Protein AF-A0A2D0S886-F1 (afdb_monomer)

Foldseek 3Di:
DDDPPPVVVVVVVVVVVVLVVVVVVVPDPPPPPCPCPVVVSVVCVVVVVVVVVVVCVQVVDPVSDDLVPDPHRPVNVVVVQQVQQFQQADLQQGAGFPGSGHPDPAAGEDPDWAASLLVLDADQPALAGRGDTLLCQLVDQDWDASDNPGPDIDRSVPQLVVPDNSVRHDHHNPSPHFLLRLQVCVVCVVVSCVVNVGHCDDNNPRDPVSVVRDPVSNVVRVVPD

Radius of gyration: 29.35 Å; Cα contacts (8 Å, |Δi|>4): 270; chains: 1; bounding box: 68×32×88 Å

Organism: Ictalurus punctatus (NCBI:txid7998)

Secondary structure (DSSP, 8-state):
-PPP-HHHHHHHHHHHHHHHHHHHHH--TT-TT-TTHHHHHHHHHHHHHHHHHHHHHHHT-GGG--GGGSSS-HHHHHHHHHHTS---B-TTT-PBP--SSTT-SS-B--SS--BGGGGT-B-TTS-BB--SBHHHHHTSS-EEESSSS---EEEGGGGGGG-TTTTTB----S----HHHHHHHHHTHHHHHHHHT-BS-GGGPPPGGGGG--HHHHHHTTT--

Sequence (225 aa):
MGTQISGWSFFSNSLVDELGDTRVHLCDEECKDCVDYDVLVKAIEKELSAAVEELKKSLCKISDFSMEKFRERPDDTLIKHFCGCCWEQCPFCGAVCTNSQNDHPGNHHADFHCTSGMNGMYYRSTTEFFIDFCTTAVASDKCFYSSSESRASFCFKKYKKAGGKYEKWNISTDLSELAYWKWFVCEFQENLEKHHNKGFYGKGEIPDNWKNYKQSDAVESLEIW

Mean predicted aligned error: 12.71 Å

Solvent-accessible surface area (backbone atoms only — not comparable to full-atom values): 13002 Å² total; per-residue (Å²): 132,85,80,78,66,64,69,54,58,52,54,53,51,55,54,50,51,57,58,54,54,51,54,67,76,69,66,56,93,81,64,88,80,67,90,49,58,72,55,49,5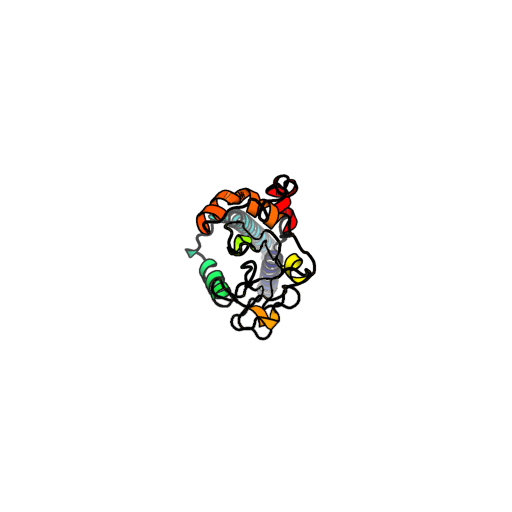0,53,51,50,53,50,54,50,50,51,52,49,53,52,48,50,65,57,65,72,40,74,84,69,58,55,61,84,77,42,96,65,37,66,66,58,54,50,48,57,50,57,73,38,28,28,76,58,52,40,83,52,27,49,34,51,28,65,50,69,45,49,91,57,86,79,61,43,39,52,92,66,61,33,34,15,30,79,52,58,36,50,44,86,99,59,53,24,24,32,57,54,34,42,28,49,40,40,69,33,90,51,68,45,55,89,45,95,84,51,85,60,72,41,42,34,60,51,39,46,80,72,37,76,72,41,50,43,47,52,77,60,67,80,52,71,74,49,48,34,51,42,25,48,51,62,76,43,38,69,60,52,26,64,73,59,71,36,37,68,39,82,92,10,42,72,59,73,75,37,73,70,50,46,72,66,53,18,57,59,58,65,70,83,125

pLDDT: mean 83.31, std 16.43, range [31.66, 98.31]

Structure (mmCIF, N/CA/C/O backbone):
data_AF-A0A2D0S886-F1
#
_entry.id   AF-A0A2D0S886-F1
#
loop_
_atom_site.group_PDB
_atom_site.id
_atom_site.type_symbol
_atom_site.label_atom_id
_atom_site.label_alt_id
_atom_site.label_comp_id
_atom_site.label_asym_id
_atom_site.label_entity_id
_atom_site.label_seq_id
_atom_site.pdbx_PDB_ins_code
_atom_site.Cartn_x
_atom_site.Cartn_y
_atom_site.Cartn_z
_atom_site.occupancy
_atom_site.B_iso_or_equiv
_atom_site.auth_seq_id
_atom_site.auth_comp_id
_atom_site.auth_asym_id
_atom_site.auth_atom_id
_atom_site.pdbx_PDB_model_num
ATOM 1 N N . MET A 1 1 ? -24.127 -2.691 13.207 1.00 31.66 1 MET A N 1
ATOM 2 C CA . MET A 1 1 ? -25.050 -3.036 14.316 1.00 31.66 1 MET A CA 1
ATOM 3 C C . MET A 1 1 ? -24.279 -2.806 15.600 1.00 31.66 1 MET A C 1
ATOM 5 O O . MET A 1 1 ? -23.183 -3.328 15.705 1.00 31.66 1 MET A O 1
ATOM 9 N N . GLY A 1 2 ? -24.776 -1.939 16.486 1.00 33.03 2 GLY A N 1
ATOM 10 C CA . GLY A 1 2 ? -24.011 -1.416 17.621 1.00 33.03 2 GLY A CA 1
ATOM 11 C C . GLY A 1 2 ? -23.548 -2.502 18.590 1.00 33.03 2 GLY A C 1
ATOM 12 O O . GLY A 1 2 ? -24.347 -3.319 19.046 1.00 33.03 2 GLY A O 1
ATOM 13 N N . THR A 1 3 ? -22.256 -2.481 18.894 1.00 35.16 3 THR A N 1
ATOM 14 C CA . THR A 1 3 ? -21.590 -3.294 19.908 1.00 35.16 3 THR A CA 1
ATOM 15 C C . THR A 1 3 ? -22.289 -3.080 21.249 1.00 35.16 3 THR A C 1
ATOM 17 O O . THR A 1 3 ? -22.365 -1.958 21.752 1.00 35.16 3 THR A O 1
ATOM 20 N N . GLN A 1 4 ? -22.859 -4.147 21.813 1.00 37.53 4 GLN A N 1
ATOM 21 C CA . GLN A 1 4 ? -23.474 -4.085 23.133 1.00 37.53 4 GLN A CA 1
ATOM 22 C C . GLN A 1 4 ? -22.422 -3.713 24.178 1.00 37.53 4 GLN A C 1
ATOM 24 O O . GLN A 1 4 ? -21.368 -4.336 24.291 1.00 37.53 4 GLN A O 1
ATOM 29 N N . ILE A 1 5 ? -22.755 -2.684 24.949 1.00 45.06 5 ILE A N 1
ATOM 30 C CA . ILE A 1 5 ? -21.971 -2.115 26.039 1.00 45.06 5 ILE A CA 1
ATOM 31 C C . ILE A 1 5 ? -22.005 -3.101 27.221 1.00 45.06 5 ILE A C 1
ATOM 33 O O . ILE A 1 5 ? -22.764 -2.933 28.176 1.00 45.06 5 ILE A O 1
ATOM 37 N N . SER A 1 6 ? -21.210 -4.168 27.146 1.00 50.25 6 SER A N 1
ATOM 38 C CA . SER A 1 6 ? -21.133 -5.219 28.173 1.00 50.25 6 SER A CA 1
ATOM 39 C C . SER A 1 6 ? -20.721 -4.666 29.545 1.00 50.25 6 SER A C 1
ATOM 41 O O . SER A 1 6 ? -21.283 -5.066 30.565 1.00 50.25 6 SER A O 1
ATOM 43 N N . GLY A 1 7 ? -19.837 -3.663 29.577 1.00 46.66 7 GLY A N 1
ATOM 44 C CA . GLY A 1 7 ? -19.380 -3.017 30.815 1.00 46.66 7 GLY A CA 1
ATOM 45 C C . GLY A 1 7 ? -20.470 -2.265 31.591 1.00 46.66 7 GLY A C 1
ATOM 46 O O . GLY A 1 7 ? -20.386 -2.157 32.811 1.00 46.66 7 GLY A O 1
ATOM 47 N N . TRP A 1 8 ? -21.528 -1.792 30.921 1.00 48.94 8 TRP A N 1
ATOM 48 C CA . TRP A 1 8 ? -22.621 -1.063 31.583 1.00 48.94 8 TRP A CA 1
ATOM 49 C C . TRP A 1 8 ? -23.640 -1.961 32.255 1.00 48.94 8 TRP A C 1
ATOM 51 O O . TRP A 1 8 ? -24.121 -1.625 33.334 1.00 48.94 8 TRP A O 1
ATOM 61 N N . SER A 1 9 ? -23.918 -3.125 31.669 1.00 53.38 9 SER A N 1
ATOM 62 C CA . SER A 1 9 ? -24.719 -4.143 32.354 1.00 53.38 9 SER A CA 1
ATOM 63 C C . SER A 1 9 ? -24.042 -4.603 33.650 1.00 53.38 9 SER A C 1
ATOM 65 O O . SER A 1 9 ? -24.703 -4.747 34.673 1.00 53.38 9 SER A O 1
ATOM 67 N N . PHE A 1 10 ? -22.710 -4.722 33.633 1.00 63.44 10 PHE A N 1
ATOM 68 C CA . PHE A 1 10 ? -21.915 -5.081 34.802 1.00 63.44 10 PHE A CA 1
ATOM 69 C C . PHE A 1 10 ? -21.962 -4.002 35.893 1.00 63.44 10 PHE A C 1
ATOM 71 O O . PHE A 1 10 ? -22.267 -4.315 37.040 1.00 63.44 10 PHE A O 1
ATOM 78 N N . PHE A 1 11 ? -21.736 -2.730 35.540 1.00 58.41 11 PHE A N 1
ATOM 79 C CA . PHE A 1 11 ? -21.830 -1.620 36.496 1.00 58.41 11 PHE A CA 1
ATOM 80 C C . PHE A 1 11 ? -23.233 -1.499 37.109 1.00 58.41 11 PHE A C 1
ATOM 82 O O . PHE A 1 11 ? -23.363 -1.362 38.322 1.00 58.41 11 PHE A O 1
ATOM 89 N N . SER A 1 12 ? -24.282 -1.605 36.285 1.00 56.66 12 SER A N 1
ATOM 90 C CA . SER A 1 12 ? -25.672 -1.535 36.747 1.00 56.66 12 SER A CA 1
ATOM 91 C C . SER A 1 12 ? -26.014 -2.663 37.719 1.00 56.66 12 SER A C 1
ATOM 93 O O . SER A 1 12 ? -26.631 -2.399 38.745 1.00 56.66 12 SER A O 1
ATOM 95 N N . ASN A 1 13 ? -25.611 -3.900 37.420 1.00 64.50 13 ASN A N 1
ATOM 96 C CA . ASN A 1 13 ? -25.877 -5.037 38.301 1.00 64.50 13 ASN A CA 1
ATOM 97 C C . ASN A 1 13 ? -25.086 -4.925 39.611 1.00 64.50 13 ASN A C 1
ATOM 99 O O . ASN A 1 13 ? -25.649 -5.142 40.674 1.00 64.50 13 ASN A O 1
ATOM 103 N N . SER A 1 14 ? -23.822 -4.493 39.546 1.00 66.00 14 SER A N 1
ATOM 104 C CA . SER A 1 14 ? -22.994 -4.285 40.740 1.00 66.00 14 SER A CA 1
ATOM 105 C C . SER A 1 14 ? -23.572 -3.217 41.671 1.00 66.00 14 SER A C 1
ATOM 107 O O . SER A 1 14 ? -23.512 -3.367 42.884 1.00 66.00 14 SER A O 1
ATOM 109 N N . LEU A 1 15 ? -24.146 -2.145 41.120 1.00 61.38 15 LEU A N 1
ATOM 110 C CA . LEU A 1 15 ? -24.773 -1.087 41.912 1.00 61.38 15 LEU A CA 1
ATOM 111 C C . LEU A 1 15 ? -26.074 -1.563 42.580 1.00 61.38 15 LEU A C 1
ATOM 113 O O . LEU A 1 15 ? -26.360 -1.183 43.712 1.00 61.38 15 LEU A O 1
ATOM 117 N N . VAL A 1 16 ? -26.856 -2.393 41.882 1.00 63.66 16 VAL A N 1
ATOM 118 C CA . VAL A 1 16 ? -28.077 -3.011 42.421 1.00 63.66 16 VAL A CA 1
ATOM 119 C C . VAL A 1 16 ? -27.747 -3.991 43.549 1.00 63.66 16 VAL A C 1
ATOM 121 O O . VAL A 1 16 ? -28.440 -3.976 44.563 1.00 63.66 16 VAL A O 1
ATOM 124 N N . ASP A 1 17 ? -26.683 -4.787 43.413 1.00 65.31 17 ASP A N 1
ATOM 125 C CA . ASP A 1 17 ? -26.245 -5.733 44.448 1.00 65.31 17 ASP A CA 1
ATOM 126 C C . ASP A 1 17 ? -25.790 -5.010 45.730 1.00 65.31 17 ASP A C 1
ATOM 128 O O . ASP A 1 17 ? -26.240 -5.363 46.819 1.00 65.31 17 ASP A O 1
ATOM 132 N N . GLU A 1 18 ? -24.994 -3.941 45.613 1.00 65.25 18 GLU A N 1
ATOM 133 C CA . GLU A 1 18 ? -24.569 -3.104 46.754 1.00 65.25 18 GLU A CA 1
ATOM 134 C C . GLU A 1 18 ? -25.764 -2.445 47.477 1.00 65.25 18 GLU A C 1
ATOM 13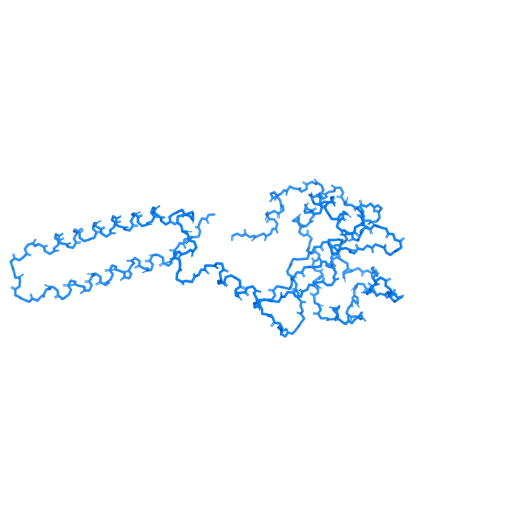6 O O . GLU A 1 18 ? -25.822 -2.385 48.709 1.00 65.25 18 GLU A O 1
ATOM 141 N N . LEU A 1 19 ? -26.767 -1.984 46.719 1.00 59.41 19 LEU A N 1
ATOM 142 C CA . LEU A 1 19 ? -28.012 -1.437 47.277 1.00 59.41 19 LEU A CA 1
ATOM 143 C C . LEU A 1 19 ? -28.885 -2.520 47.929 1.00 59.41 19 LEU A C 1
ATOM 145 O O . LEU A 1 19 ? -29.568 -2.262 48.924 1.00 59.41 19 LEU A O 1
ATOM 149 N N . GLY A 1 20 ? -28.853 -3.739 47.389 1.00 61.53 20 GLY A N 1
ATOM 150 C CA . GLY A 1 20 ? -29.476 -4.919 47.979 1.00 61.53 20 GLY A CA 1
ATOM 151 C C . GLY A 1 20 ? -28.858 -5.282 49.328 1.00 61.53 20 GLY A C 1
ATOM 152 O O . GLY A 1 20 ? -29.594 -5.579 50.267 1.00 61.53 20 GLY A O 1
ATOM 153 N N . ASP A 1 21 ? -27.535 -5.176 49.458 1.00 59.28 21 ASP A N 1
ATOM 154 C CA . ASP A 1 21 ? -26.803 -5.458 50.701 1.00 59.28 21 ASP A CA 1
ATOM 155 C C . ASP A 1 21 ? -27.099 -4.412 51.794 1.00 59.28 21 ASP A C 1
ATOM 157 O O . ASP A 1 21 ? -27.166 -4.712 52.988 1.00 59.28 21 ASP A O 1
ATOM 161 N N . THR A 1 22 ? -27.443 -3.181 51.396 1.00 55.69 22 THR A N 1
ATOM 162 C CA . THR A 1 22 ? -27.866 -2.136 52.343 1.00 55.69 22 THR A CA 1
ATOM 163 C C . THR A 1 22 ? -29.176 -2.489 53.070 1.00 55.69 22 THR A C 1
ATOM 165 O O . THR A 1 22 ? -29.384 -2.035 54.196 1.00 55.69 22 THR A O 1
ATOM 168 N N . ARG A 1 23 ? -30.045 -3.344 52.493 1.00 54.00 23 ARG A N 1
ATOM 169 C CA . ARG A 1 23 ? -31.249 -3.863 53.186 1.00 54.00 23 ARG A CA 1
ATOM 170 C C . ARG A 1 23 ? -30.895 -4.693 54.417 1.00 54.00 23 ARG A C 1
ATOM 172 O O . ARG A 1 23 ? -31.645 -4.666 55.389 1.00 54.00 23 ARG A O 1
ATOM 179 N N . VAL A 1 24 ? -29.773 -5.414 54.390 1.00 55.19 24 VAL A N 1
ATOM 180 C CA . VAL A 1 24 ? -29.347 -6.297 55.488 1.00 55.19 24 VAL A CA 1
ATOM 181 C C . VAL A 1 24 ? -28.949 -5.481 56.721 1.00 55.19 24 VAL A C 1
ATOM 183 O O . VAL A 1 24 ? -29.198 -5.904 57.845 1.00 55.19 24 VAL A O 1
ATOM 186 N N . HIS A 1 25 ? -28.415 -4.274 56.524 1.00 53.41 25 HIS A N 1
ATOM 187 C CA . HIS A 1 25 ? -27.984 -3.381 57.603 1.00 53.41 25 HIS A CA 1
ATOM 188 C C . HIS A 1 25 ? -29.093 -2.496 58.194 1.00 53.41 25 HIS A C 1
ATOM 190 O O . HIS A 1 25 ? -28.876 -1.855 59.219 1.00 53.41 25 HIS A O 1
ATOM 196 N N . LEU A 1 26 ? -30.269 -2.438 57.564 1.00 51.59 26 LEU A N 1
ATOM 197 C CA . LEU A 1 26 ? -31.395 -1.597 57.997 1.00 51.59 26 LEU A CA 1
ATOM 198 C C . LEU A 1 26 ? -32.473 -2.375 58.771 1.00 51.59 26 LEU A C 1
ATOM 200 O O . LEU A 1 26 ? -33.340 -1.770 59.403 1.00 51.59 26 LEU A O 1
ATOM 204 N N . CYS A 1 27 ? -32.408 -3.707 58.752 1.00 49.97 27 CYS A N 1
ATOM 205 C CA . CYS A 1 27 ? -33.288 -4.599 59.503 1.00 49.97 27 CYS A CA 1
ATOM 206 C C . CYS A 1 27 ? -32.636 -5.068 60.815 1.00 49.97 27 CYS A C 1
ATOM 208 O O . CYS A 1 27 ? -32.534 -6.267 61.058 1.00 49.97 27 CYS A O 1
ATOM 210 N N . ASP A 1 28 ? -32.209 -4.134 61.669 1.00 52.34 28 ASP A N 1
ATOM 211 C CA . ASP A 1 28 ? -31.953 -4.453 63.079 1.00 52.34 28 ASP A CA 1
ATOM 212 C C . ASP A 1 28 ? -33.297 -4.593 63.825 1.00 52.34 28 ASP A C 1
ATOM 214 O O . ASP A 1 28 ? -34.274 -3.898 63.524 1.00 52.34 28 ASP A O 1
ATOM 218 N N . GLU A 1 29 ? -33.367 -5.517 64.788 1.00 54.31 29 GLU A N 1
ATOM 219 C CA . GLU A 1 29 ? -34.605 -6.035 65.408 1.00 54.31 29 GLU A CA 1
ATOM 220 C C . GLU A 1 29 ? -35.469 -5.006 66.182 1.00 54.31 29 GLU A C 1
ATOM 222 O O . GLU A 1 29 ? -36.527 -5.363 66.711 1.00 54.31 29 GLU A O 1
ATOM 227 N N . GLU A 1 30 ? -35.088 -3.726 66.215 1.00 52.81 30 GLU A N 1
ATOM 228 C CA . GLU A 1 30 ? -35.789 -2.666 66.953 1.00 52.81 30 GLU A CA 1
ATOM 229 C C . GLU A 1 30 ? -36.815 -1.858 66.133 1.00 52.81 30 GLU A C 1
ATOM 231 O O . GLU A 1 30 ? -37.577 -1.086 66.715 1.00 52.81 30 GLU A O 1
ATOM 236 N N . CYS A 1 31 ? -36.930 -2.044 64.811 1.00 53.84 31 CYS A N 1
ATOM 237 C CA . CYS A 1 31 ? -37.858 -1.253 63.982 1.00 53.84 31 CYS A CA 1
ATOM 238 C C . CYS A 1 31 ? -39.073 -2.056 63.476 1.00 53.84 31 CYS A C 1
ATOM 240 O O . CYS A 1 31 ? -39.312 -2.169 62.278 1.00 53.84 31 CYS A O 1
ATOM 242 N N . LYS A 1 32 ? -39.877 -2.623 64.385 1.00 50.12 32 LYS A N 1
ATOM 243 C CA . LYS A 1 32 ? -41.076 -3.417 64.026 1.00 50.12 32 LYS A CA 1
ATOM 244 C C . LYS A 1 32 ? -42.297 -2.610 63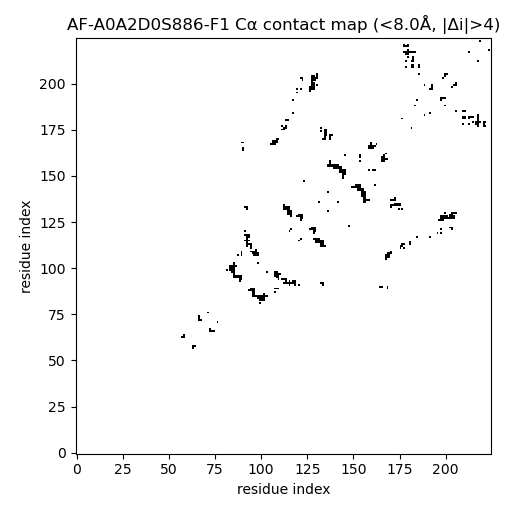.549 1.00 50.12 32 LYS A C 1
ATOM 246 O O . LYS A 1 32 ? -43.286 -3.228 63.175 1.00 50.12 32 LYS A O 1
ATOM 251 N N . ASP A 1 33 ? -42.221 -1.276 63.512 1.00 51.59 33 ASP A N 1
ATOM 252 C CA . ASP A 1 33 ? -43.347 -0.389 63.148 1.00 51.59 33 ASP A CA 1
ATOM 253 C C . ASP A 1 33 ? -43.094 0.518 61.927 1.00 51.59 33 ASP A C 1
ATOM 255 O O . ASP A 1 33 ? -43.894 1.398 61.609 1.00 51.59 33 ASP A O 1
ATOM 259 N N . CYS A 1 34 ? -42.004 0.317 61.188 1.00 50.41 34 CYS A N 1
ATOM 260 C CA . CYS A 1 34 ? -41.742 1.101 59.983 1.00 50.41 34 CYS A CA 1
ATOM 261 C C . CYS A 1 34 ? -42.365 0.430 58.746 1.00 50.41 34 CYS A C 1
ATOM 263 O O . CYS A 1 34 ? -41.765 -0.387 58.053 1.00 50.41 34 CYS A O 1
ATOM 265 N N . VAL A 1 35 ? -43.587 0.839 58.412 1.00 54.09 35 VAL A N 1
ATOM 266 C CA . VAL A 1 35 ? -44.304 0.482 57.168 1.00 54.09 35 VAL A CA 1
ATOM 267 C C . VAL A 1 35 ? -43.614 1.038 55.897 1.00 54.09 35 VAL A C 1
ATOM 269 O O . VAL A 1 35 ? -44.158 0.972 54.800 1.00 54.09 35 VAL A O 1
ATOM 272 N N . ASP A 1 36 ? -42.392 1.560 55.995 1.00 59.00 36 ASP A N 1
ATOM 273 C CA . ASP A 1 36 ? -41.852 2.501 55.010 1.00 59.00 36 ASP A CA 1
ATOM 274 C C . ASP A 1 36 ? -40.564 2.040 54.308 1.00 59.00 36 ASP A C 1
ATOM 276 O O . ASP A 1 36 ? -40.046 2.749 53.452 1.00 59.00 36 ASP A O 1
ATOM 280 N N . TYR A 1 37 ? -40.037 0.842 54.599 1.00 60.81 37 TYR A N 1
ATOM 281 C CA . TYR A 1 37 ? -38.804 0.372 53.944 1.00 60.81 37 TYR A CA 1
ATOM 282 C C . TYR A 1 37 ? -39.008 -0.055 52.490 1.00 60.81 37 TYR A C 1
ATOM 284 O O . TYR A 1 37 ? -38.231 0.337 51.625 1.00 60.81 37 TYR A O 1
ATOM 292 N N . ASP A 1 38 ? -40.061 -0.814 52.183 1.00 66.69 38 ASP A N 1
ATOM 293 C CA . ASP A 1 38 ? -40.363 -1.185 50.792 1.00 66.69 38 ASP A CA 1
ATOM 294 C C . ASP A 1 38 ? -40.759 0.029 49.945 1.00 66.69 38 ASP A C 1
ATOM 296 O O . ASP A 1 38 ? -40.529 0.053 48.734 1.00 66.69 38 ASP A O 1
ATOM 300 N N . VAL A 1 39 ? -41.335 1.049 50.583 1.00 71.50 39 VAL A N 1
ATOM 301 C CA . VAL A 1 39 ? -41.622 2.342 49.956 1.00 71.50 39 VAL A CA 1
ATOM 302 C C . VAL A 1 39 ? -40.314 3.079 49.663 1.00 71.50 39 VAL A C 1
ATOM 304 O O . VAL A 1 39 ? -40.130 3.537 48.535 1.00 71.50 39 VAL A O 1
ATOM 307 N N . LEU A 1 40 ? -39.378 3.120 50.618 1.00 67.31 40 LEU A N 1
ATOM 308 C CA . LEU A 1 40 ? -38.044 3.700 50.437 1.00 67.31 40 LEU A CA 1
ATOM 309 C C . LEU A 1 40 ? -37.242 3.000 49.337 1.00 67.31 40 LEU A C 1
ATOM 311 O O . LEU A 1 40 ? -36.697 3.672 48.467 1.00 67.31 40 LEU A O 1
ATOM 315 N N . VAL A 1 41 ? -37.199 1.667 49.333 1.00 71.50 41 VAL A N 1
ATOM 316 C CA . VAL A 1 41 ? -36.471 0.888 48.318 1.00 71.50 41 VAL A CA 1
ATOM 317 C C . VAL A 1 41 ? -37.040 1.163 46.928 1.00 71.50 41 VAL A C 1
ATOM 319 O O . VAL A 1 41 ? -36.285 1.501 46.021 1.00 71.50 41 VAL A O 1
ATOM 322 N N . LYS A 1 42 ? -38.369 1.135 46.763 1.00 75.12 42 LYS A N 1
ATOM 323 C CA . LYS A 1 42 ? -39.012 1.461 45.477 1.00 75.12 42 LYS A CA 1
ATOM 324 C C . LYS A 1 42 ? -38.781 2.908 45.047 1.00 75.12 42 LYS A C 1
ATOM 326 O O . LYS A 1 42 ? -38.672 3.179 43.852 1.00 75.12 42 LYS A O 1
ATOM 331 N N . ALA A 1 43 ? -38.733 3.844 45.994 1.00 75.75 43 ALA A N 1
ATOM 332 C CA . ALA A 1 43 ? -38.414 5.237 45.704 1.00 75.75 43 ALA A CA 1
ATOM 333 C C . ALA A 1 43 ? -36.965 5.376 45.211 1.00 75.75 43 ALA A C 1
ATOM 335 O O . ALA A 1 43 ? -36.738 6.009 44.183 1.00 75.75 43 ALA A O 1
ATOM 336 N N . ILE A 1 44 ? -36.010 4.720 45.877 1.00 74.44 44 ILE A N 1
ATOM 337 C CA . ILE A 1 44 ? -34.595 4.704 45.482 1.00 74.44 44 ILE A CA 1
ATOM 338 C C . ILE A 1 44 ? -34.420 4.053 44.106 1.00 74.44 44 ILE A C 1
ATOM 340 O O . ILE A 1 44 ? -33.782 4.645 43.242 1.00 74.44 44 ILE A O 1
ATOM 344 N N . GLU A 1 45 ? -35.022 2.888 43.856 1.00 76.44 45 GLU A N 1
ATOM 345 C CA . GLU A 1 45 ? -34.963 2.202 42.555 1.00 76.44 45 GLU A CA 1
ATOM 346 C C . GLU A 1 45 ? -35.487 3.083 41.414 1.00 76.44 45 GLU A C 1
ATOM 348 O O . GLU A 1 45 ? -34.902 3.126 40.326 1.00 76.44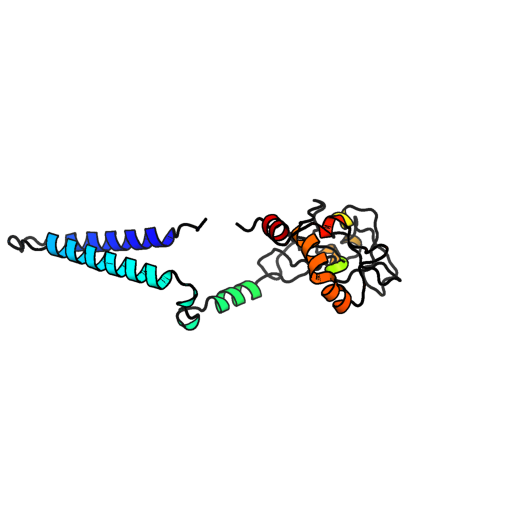 45 GLU A O 1
ATOM 353 N N . LYS A 1 46 ? -36.583 3.809 41.659 1.00 80.69 46 LYS A N 1
ATOM 354 C CA . LYS A 1 46 ? -37.193 4.711 40.680 1.00 80.69 46 LYS A CA 1
ATOM 355 C C . LYS A 1 46 ? -36.301 5.916 40.383 1.00 80.69 46 LYS A C 1
ATOM 357 O O . LYS A 1 46 ? -36.090 6.224 39.210 1.00 80.69 46 LYS A O 1
ATOM 362 N N . GLU A 1 47 ? -35.791 6.583 41.416 1.00 81.06 47 GLU A N 1
ATOM 363 C CA . GLU A 1 47 ? -34.903 7.744 41.267 1.00 81.06 47 GLU A CA 1
ATOM 364 C C . GLU A 1 47 ? -33.582 7.346 40.599 1.00 81.06 47 GLU A C 1
ATOM 366 O O . GLU A 1 47 ? -33.117 8.013 39.676 1.00 81.06 47 GLU A O 1
ATOM 371 N N . LEU A 1 48 ? -33.021 6.197 40.980 1.00 77.25 48 LEU A N 1
ATOM 372 C CA . LEU A 1 48 ? -31.813 5.652 40.373 1.00 77.25 48 LEU A CA 1
ATOM 373 C C . LEU A 1 48 ? -32.021 5.301 38.898 1.00 77.25 48 LEU A C 1
ATOM 375 O O . LEU A 1 48 ? -31.195 5.655 38.062 1.00 77.25 48 LEU A O 1
ATOM 379 N N . SER A 1 49 ? -33.141 4.658 38.559 1.00 77.56 49 SER A N 1
ATOM 380 C CA . SER A 1 49 ? -33.488 4.350 37.166 1.00 77.56 49 SER A CA 1
ATOM 381 C C . SER A 1 49 ? -33.648 5.621 36.331 1.00 77.56 49 SER A C 1
ATOM 383 O O . SER A 1 49 ? -33.162 5.679 35.202 1.00 77.56 49 SER A O 1
ATOM 385 N N . ALA A 1 50 ? -34.284 6.660 36.883 1.00 82.69 50 ALA A N 1
ATOM 386 C CA . ALA A 1 50 ? -34.423 7.952 36.215 1.00 82.69 50 ALA A CA 1
ATOM 387 C C . ALA A 1 50 ? -33.058 8.622 35.982 1.00 82.69 50 ALA A C 1
ATOM 389 O O . ALA A 1 50 ? -32.773 9.046 34.860 1.00 82.69 50 ALA A O 1
ATOM 390 N N . ALA A 1 51 ? -32.190 8.637 36.997 1.00 77.12 51 ALA A N 1
ATOM 391 C CA . ALA A 1 51 ? -30.830 9.163 36.891 1.00 77.12 51 ALA A CA 1
ATOM 392 C C . ALA A 1 51 ? -29.990 8.388 35.860 1.00 77.12 51 ALA A C 1
ATOM 394 O O . ALA A 1 51 ? -29.252 8.987 35.078 1.00 77.12 51 ALA A O 1
ATOM 395 N N . VAL A 1 52 ? -30.127 7.060 35.800 1.00 76.81 52 VAL A N 1
ATOM 396 C CA . VAL A 1 52 ? -29.448 6.215 34.805 1.00 76.81 52 VAL A CA 1
ATOM 397 C C . VAL A 1 52 ? -29.930 6.521 33.387 1.00 76.81 52 VAL A C 1
ATOM 399 O O . VAL A 1 52 ? -29.104 6.626 32.480 1.00 76.81 52 VAL A O 1
ATOM 402 N N . GLU A 1 53 ? -31.234 6.683 33.163 1.00 79.19 53 GLU A N 1
ATOM 403 C CA . GLU A 1 53 ? -31.764 7.037 31.839 1.00 79.19 53 GLU A CA 1
ATOM 404 C C . GLU A 1 53 ? -31.344 8.451 31.406 1.00 79.19 53 GLU A C 1
ATOM 406 O O . GLU A 1 53 ? -31.018 8.678 30.236 1.00 79.19 53 GLU A O 1
ATOM 411 N N . GLU A 1 54 ? -31.256 9.396 32.343 1.00 80.44 54 GLU A N 1
ATOM 412 C CA . GLU A 1 54 ? -30.727 10.738 32.085 1.00 80.44 54 GLU A CA 1
ATOM 413 C C . GLU A 1 54 ? -29.226 10.712 31.744 1.00 80.44 54 GLU A C 1
ATOM 415 O O . GLU A 1 54 ? -28.780 11.357 30.785 1.00 80.44 54 GLU A O 1
ATOM 420 N N . LEU A 1 55 ? -28.448 9.892 32.455 1.00 73.56 55 LEU A N 1
ATOM 421 C CA . LEU A 1 55 ? -27.043 9.646 32.139 1.00 73.56 55 LEU A CA 1
ATOM 422 C C . LEU A 1 55 ? -26.889 8.989 30.765 1.00 73.56 55 LEU A C 1
ATOM 424 O O . LEU A 1 55 ? -26.112 9.473 29.953 1.00 73.56 55 LEU A O 1
ATOM 428 N N . LYS A 1 56 ? -27.663 7.953 30.425 1.00 72.75 56 LYS A N 1
ATOM 429 C CA . LYS A 1 56 ? -27.621 7.361 29.074 1.00 72.75 56 LYS A CA 1
ATOM 430 C C . LYS A 1 56 ? -27.887 8.415 28.007 1.00 72.75 56 LYS A C 1
ATOM 432 O O . LYS A 1 56 ? -27.101 8.547 27.075 1.00 72.75 56 LYS A O 1
ATOM 437 N N . LYS A 1 57 ? -28.945 9.212 28.171 1.00 75.19 57 LYS A N 1
ATOM 438 C CA . LYS A 1 57 ? -29.325 10.258 27.214 1.00 75.19 57 LYS A CA 1
ATOM 439 C C . LYS A 1 57 ? -28.234 11.317 27.025 1.00 75.19 57 LYS A C 1
ATOM 441 O O . LYS A 1 57 ? -28.058 11.788 25.901 1.00 75.19 57 LYS A O 1
ATOM 446 N N . SER A 1 58 ? -27.510 11.674 28.087 1.00 68.12 58 SER A N 1
ATOM 447 C CA . SER A 1 58 ? -26.389 12.627 28.027 1.00 68.12 58 SER A CA 1
ATOM 448 C C . SER A 1 58 ? -25.089 12.011 27.493 1.00 68.12 58 SER A C 1
ATOM 450 O O . SER A 1 58 ? -24.310 12.703 26.847 1.00 68.12 58 SER A O 1
ATOM 452 N N . LEU A 1 59 ? -24.871 10.707 27.679 1.00 66.88 59 LEU A N 1
ATOM 453 C CA . LEU A 1 59 ? -23.697 9.980 27.174 1.00 66.88 59 LEU A CA 1
ATOM 454 C C . LEU A 1 59 ? -23.892 9.443 25.736 1.00 66.88 59 LEU A C 1
ATOM 456 O O . LEU A 1 59 ? -22.935 8.989 25.115 1.00 66.88 59 LEU A O 1
ATOM 460 N N . CYS A 1 60 ? -25.104 9.493 25.168 1.00 65.00 60 CYS A N 1
ATOM 461 C CA . CYS A 1 60 ? -25.382 9.030 23.799 1.00 65.00 60 CYS A CA 1
ATOM 462 C C . CYS A 1 60 ? -24.753 9.899 22.698 1.00 65.00 60 CYS A C 1
ATOM 464 O O . CYS A 1 60 ? -24.697 9.470 21.544 1.00 65.00 60 CYS A O 1
ATOM 466 N N . LYS A 1 61 ? -24.304 11.118 23.010 1.00 63.91 61 LYS A N 1
ATOM 467 C CA . LYS A 1 61 ? -23.687 12.014 22.032 1.00 63.91 61 LYS A CA 1
ATOM 468 C C . LYS A 1 61 ? -22.197 12.135 22.308 1.00 63.91 61 LYS A C 1
ATOM 470 O O . LYS A 1 61 ? -21.784 12.753 23.282 1.00 63.91 61 LYS A O 1
ATOM 475 N N . ILE A 1 62 ? -21.384 11.614 21.392 1.00 60.84 62 ILE A N 1
ATOM 476 C CA . ILE A 1 62 ? -19.917 11.749 21.427 1.00 60.84 62 ILE A CA 1
ATOM 477 C C . ILE A 1 62 ? -19.496 13.232 21.516 1.00 60.84 62 ILE A C 1
ATOM 479 O O . ILE A 1 62 ? -18.502 13.548 22.158 1.00 60.84 62 ILE A O 1
ATOM 483 N N . SER A 1 63 ? -20.294 14.153 20.957 1.00 63.88 63 SER A N 1
ATOM 484 C CA . SER A 1 63 ? -20.076 15.606 21.033 1.00 63.88 63 SER A CA 1
ATOM 485 C C . SER A 1 63 ? -20.174 16.208 22.438 1.00 63.88 63 SER A C 1
ATOM 487 O O . SER A 1 63 ? -19.668 17.306 22.657 1.00 63.88 63 SER A O 1
ATOM 489 N N . ASP A 1 64 ? -20.831 15.532 23.383 1.00 63.34 64 ASP A N 1
ATOM 490 C CA . ASP A 1 64 ? -21.063 16.061 24.736 1.00 63.34 64 ASP A CA 1
ATOM 491 C C . ASP A 1 64 ? -19.850 15.799 25.659 1.00 63.34 64 ASP A C 1
ATOM 493 O O . ASP A 1 64 ? -19.683 16.426 26.723 1.00 63.34 64 ASP A O 1
ATOM 497 N N . PHE A 1 65 ? -18.947 14.924 25.206 1.00 65.19 65 PHE A N 1
ATOM 498 C CA . PHE A 1 65 ? -17.653 14.657 25.812 1.00 65.19 65 PHE A CA 1
ATOM 499 C C . PHE A 1 65 ? -16.595 15.584 25.221 1.00 65.19 65 PHE A C 1
ATOM 501 O O . PHE A 1 65 ? -15.990 15.318 24.185 1.00 65.19 65 PHE A O 1
ATOM 508 N N . SER A 1 66 ? -16.335 16.684 25.921 1.00 71.00 66 SER A N 1
ATOM 509 C CA . SER A 1 66 ? -15.087 17.412 25.713 1.00 71.00 66 SER A CA 1
ATOM 510 C C . SER A 1 66 ? -13.923 16.531 26.177 1.00 71.00 66 SER A C 1
ATOM 512 O O . SER A 1 66 ? -14.003 15.955 27.263 1.00 71.00 66 SER A O 1
ATOM 514 N N . MET A 1 67 ? -12.845 16.452 25.389 1.00 71.94 67 MET A N 1
ATOM 515 C CA . MET A 1 67 ? -11.624 15.700 25.734 1.00 71.94 67 MET A CA 1
ATOM 516 C C . MET A 1 67 ? -11.071 16.090 27.116 1.00 71.94 67 MET A C 1
ATOM 518 O O . MET A 1 67 ? -10.518 15.260 27.828 1.00 71.94 67 MET A O 1
ATOM 522 N N . GLU A 1 68 ? -11.316 17.337 27.527 1.00 72.75 68 GLU A N 1
ATOM 523 C CA . GLU A 1 68 ? -10.968 17.925 28.827 1.00 72.75 68 GLU A CA 1
ATOM 524 C C . GLU A 1 68 ? -11.663 17.244 30.026 1.00 72.75 68 GLU A C 1
ATOM 526 O O . GLU A 1 68 ? -11.215 17.381 31.161 1.00 72.75 68 GLU A O 1
ATOM 531 N N . LYS A 1 69 ? -12.794 16.555 29.808 1.00 75.19 69 LYS A N 1
ATOM 532 C CA . LYS A 1 69 ? -13.595 15.931 30.880 1.00 75.19 69 LYS A CA 1
ATOM 533 C C . LYS A 1 69 ? -13.067 14.559 31.303 1.00 75.19 69 LYS A C 1
ATOM 535 O O . LYS A 1 69 ? -13.510 14.032 32.324 1.00 75.19 69 LYS A O 1
ATOM 540 N N . PHE A 1 70 ? -12.165 13.959 30.529 1.00 76.75 70 PHE A N 1
ATOM 541 C CA . PHE A 1 70 ? -11.578 12.669 30.869 1.00 76.75 70 PHE A CA 1
ATOM 542 C C . PHE A 1 70 ? -10.378 12.857 31.801 1.00 76.75 70 PHE A C 1
ATOM 544 O O . PHE A 1 70 ? -9.592 13.786 31.636 1.00 76.75 70 PHE A O 1
ATOM 551 N N . ARG A 1 71 ? -10.221 11.957 32.784 1.00 83.38 71 ARG A N 1
ATOM 552 C CA . ARG A 1 71 ? -9.061 11.975 33.699 1.00 83.38 71 ARG A CA 1
ATOM 553 C C . ARG A 1 71 ? -7.737 11.812 32.953 1.00 83.38 71 ARG A C 1
ATOM 555 O O . ARG A 1 71 ? -6.751 12.437 33.320 1.00 83.38 71 ARG A O 1
ATOM 562 N N . GLU A 1 72 ? -7.739 10.966 31.931 1.00 82.94 72 GLU A N 1
ATOM 563 C CA . GLU A 1 72 ? -6.686 10.876 30.929 1.00 82.94 72 GLU A CA 1
ATOM 564 C C . GLU A 1 72 ? -7.338 11.131 29.579 1.00 82.94 72 GLU A C 1
ATOM 566 O O . GLU A 1 72 ? -8.382 10.543 29.278 1.00 82.94 72 GLU A O 1
ATOM 571 N N . ARG A 1 73 ? -6.771 12.044 28.792 1.00 85.38 73 ARG A N 1
ATOM 572 C CA . ARG A 1 73 ? -7.394 12.404 27.530 1.00 85.38 73 ARG A CA 1
ATOM 573 C C . ARG A 1 73 ? -7.251 11.242 26.533 1.00 85.38 73 ARG A C 1
ATOM 575 O O . ARG A 1 73 ? -6.147 10.714 26.383 1.00 85.38 73 ARG A O 1
ATOM 582 N N . PRO A 1 74 ? -8.326 10.839 25.834 1.00 83.19 74 PRO A N 1
ATOM 583 C CA . PRO A 1 74 ? -8.265 9.725 24.889 1.00 83.19 74 PRO A CA 1
ATOM 584 C C . PRO A 1 74 ? -7.225 9.914 23.777 1.00 83.19 74 PRO A C 1
ATOM 586 O O . PRO A 1 74 ? -6.572 8.954 23.377 1.00 83.19 74 PRO A O 1
ATOM 589 N N . ASP A 1 75 ? -7.040 11.145 23.297 1.00 84.31 75 AS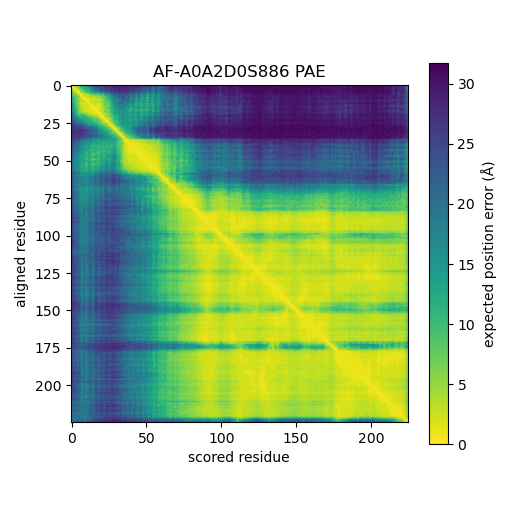P A N 1
ATOM 590 C CA . ASP A 1 75 ? -6.001 11.507 22.330 1.00 84.31 75 ASP A CA 1
ATOM 591 C C . ASP A 1 75 ? -4.590 11.290 22.891 1.00 84.31 75 ASP A C 1
ATOM 593 O O . ASP A 1 75 ? -3.762 10.711 22.193 1.00 84.31 75 ASP A O 1
ATOM 597 N N . ASP A 1 76 ? -4.324 11.639 24.153 1.00 88.25 76 ASP A N 1
ATOM 598 C CA . ASP A 1 76 ? -3.027 11.366 24.791 1.00 88.25 76 ASP A CA 1
ATOM 599 C C . ASP A 1 76 ? -2.751 9.862 24.893 1.00 88.25 76 ASP A C 1
ATOM 601 O O . ASP A 1 76 ? -1.631 9.409 24.640 1.00 88.25 76 ASP A O 1
ATOM 605 N N . THR A 1 77 ? -3.766 9.065 25.237 1.00 86.44 77 THR A N 1
ATOM 606 C CA . THR A 1 77 ? -3.648 7.601 25.278 1.00 86.44 77 THR A CA 1
ATOM 607 C C . THR A 1 77 ? -3.344 7.032 23.893 1.00 86.44 77 THR A C 1
ATOM 609 O O . THR A 1 77 ? -2.440 6.204 23.756 1.00 86.44 77 THR A O 1
ATOM 612 N N . LEU A 1 78 ? -4.050 7.498 22.858 1.00 86.94 78 LEU A N 1
ATOM 613 C CA . LEU A 1 78 ? -3.808 7.085 21.475 1.00 86.94 78 LEU A CA 1
ATOM 614 C C . LEU A 1 78 ? -2.410 7.491 21.007 1.00 86.94 78 LEU A C 1
ATOM 616 O O . LEU A 1 78 ? -1.700 6.663 20.446 1.00 86.94 78 LEU A O 1
ATOM 620 N N . ILE A 1 79 ? -1.978 8.723 21.281 1.00 87.69 79 ILE A N 1
ATOM 621 C CA . ILE A 1 79 ? -0.634 9.203 20.938 1.00 87.69 79 ILE A CA 1
ATOM 622 C C . ILE A 1 79 ? 0.425 8.324 21.603 1.00 87.69 79 ILE A C 1
ATOM 624 O O . ILE A 1 79 ? 1.315 7.837 20.913 1.00 87.69 79 ILE A O 1
ATOM 628 N N . LYS A 1 80 ? 0.317 8.057 22.912 1.00 87.00 80 LYS A N 1
ATOM 629 C CA . LYS A 1 80 ? 1.259 7.172 23.622 1.00 87.00 80 LYS A CA 1
ATOM 630 C C . LYS A 1 80 ? 1.303 5.778 23.003 1.00 87.00 80 LYS A C 1
ATOM 632 O O . LYS A 1 80 ? 2.389 5.224 22.848 1.00 87.00 80 LYS A O 1
ATOM 637 N N . HIS A 1 81 ? 0.144 5.227 22.642 1.00 84.38 81 HIS A N 1
ATOM 638 C CA . HIS A 1 81 ? 0.061 3.933 21.973 1.00 84.38 81 HIS A CA 1
ATOM 639 C C . HIS A 1 81 ? 0.782 3.962 20.619 1.00 84.38 81 HIS A C 1
ATOM 641 O O . HIS A 1 81 ? 1.680 3.157 20.383 1.00 84.38 81 HIS A O 1
ATOM 647 N N . PHE A 1 82 ? 0.468 4.945 19.774 1.00 86.00 82 PHE A N 1
ATOM 648 C CA . PHE A 1 82 ? 1.072 5.113 18.454 1.00 86.00 82 PHE A CA 1
ATOM 649 C C . PHE A 1 82 ? 2.576 5.406 18.511 1.00 86.00 82 PHE A C 1
ATOM 651 O O . PHE A 1 82 ? 3.320 4.900 17.675 1.00 86.00 82 PHE A O 1
ATOM 658 N N . CYS A 1 83 ? 3.065 6.140 19.514 1.00 86.62 83 CYS A N 1
ATOM 659 C CA . CYS A 1 83 ? 4.502 6.335 19.742 1.00 86.62 83 CYS A CA 1
ATOM 660 C C . CYS A 1 83 ? 5.242 5.023 20.043 1.00 86.62 83 CYS A C 1
ATOM 662 O O . CYS A 1 83 ? 6.446 4.938 19.812 1.00 86.62 83 CYS A O 1
ATOM 664 N N . GLY A 1 84 ? 4.538 4.017 20.565 1.00 86.69 84 GLY A N 1
ATOM 665 C CA . GLY A 1 84 ? 5.083 2.691 20.830 1.00 86.69 84 GLY A CA 1
ATOM 666 C C . GLY A 1 84 ? 5.010 1.730 19.645 1.00 86.69 84 GLY A C 1
ATOM 667 O O . GLY A 1 84 ? 5.612 0.666 19.737 1.00 86.69 84 GLY A O 1
ATOM 668 N N . CYS A 1 85 ? 4.303 2.063 18.560 1.00 91.81 85 CYS A N 1
ATOM 669 C CA . CYS A 1 85 ? 4.148 1.191 17.393 1.00 91.81 85 CYS A CA 1
ATOM 670 C C . CYS A 1 85 ? 5.376 1.196 16.476 1.00 91.81 85 CYS A C 1
ATOM 672 O O . CYS A 1 85 ? 6.175 2.133 16.465 1.00 91.81 85 CYS A O 1
ATOM 674 N N . CYS A 1 86 ? 5.511 0.140 15.673 1.00 94.75 86 CYS A N 1
ATOM 675 C CA . CYS A 1 86 ? 6.523 0.077 14.630 1.00 94.75 86 CYS A CA 1
ATOM 676 C C . CYS A 1 86 ? 6.094 0.916 13.420 1.00 94.75 86 CYS A C 1
ATOM 678 O O . CYS A 1 86 ? 5.055 0.658 12.820 1.00 94.75 86 CYS A O 1
ATOM 680 N N . TRP A 1 87 ? 6.924 1.884 13.031 1.00 94.00 87 TRP A N 1
ATOM 681 C CA . TRP A 1 87 ? 6.662 2.769 11.886 1.00 94.00 87 TRP A CA 1
ATOM 682 C C . TRP A 1 87 ? 7.513 2.448 10.655 1.00 94.00 87 TRP A C 1
ATOM 684 O O . TRP A 1 87 ? 7.533 3.212 9.690 1.00 94.00 87 TRP A O 1
ATOM 694 N N . GLU A 1 88 ? 8.213 1.313 10.672 1.00 96.31 88 GLU A N 1
ATOM 695 C CA . GLU A 1 88 ? 8.954 0.837 9.509 1.00 96.31 88 GLU A CA 1
ATOM 696 C C . GLU A 1 88 ? 7.997 0.610 8.336 1.00 96.31 88 GLU A C 1
ATOM 698 O O . GLU A 1 88 ? 6.906 0.052 8.492 1.00 96.31 88 GLU A O 1
ATOM 703 N N . GLN A 1 89 ? 8.421 1.027 7.143 1.00 96.38 89 GLN A N 1
ATOM 704 C CA . GLN A 1 89 ? 7.615 0.965 5.926 1.00 96.38 89 GLN A CA 1
ATOM 705 C C . GLN A 1 89 ? 8.133 -0.082 4.948 1.00 96.38 89 GLN A C 1
ATOM 707 O O . GLN A 1 89 ? 9.343 -0.237 4.741 1.00 96.38 89 GLN A O 1
ATOM 712 N N . CYS A 1 90 ? 7.198 -0.764 4.286 1.00 96.81 90 CYS A N 1
ATOM 713 C CA . CYS A 1 90 ? 7.491 -1.721 3.239 1.00 96.81 90 CYS A CA 1
ATOM 714 C C . CYS A 1 90 ? 8.342 -1.018 2.182 1.00 96.81 90 CYS A C 1
ATOM 716 O O . CYS A 1 90 ? 7.912 -0.006 1.621 1.00 96.81 90 CYS A O 1
ATOM 718 N N . PRO A 1 91 ? 9.529 -1.551 1.844 1.00 96.25 91 PRO A N 1
ATOM 719 C CA . PRO A 1 91 ? 10.442 -0.867 0.942 1.00 96.25 91 PRO A CA 1
ATOM 720 C C . PRO A 1 91 ? 9.875 -0.742 -0.469 1.00 96.25 91 PRO A C 1
ATOM 722 O O . PRO A 1 91 ? 10.391 0.058 -1.249 1.00 96.25 91 PRO A O 1
ATOM 725 N N . PHE A 1 92 ? 8.842 -1.532 -0.780 1.00 96.19 92 PHE A N 1
ATOM 726 C CA . PHE A 1 92 ? 8.160 -1.482 -2.050 1.00 96.19 92 PHE A CA 1
ATOM 727 C C . PHE A 1 92 ? 6.972 -0.518 -2.030 1.00 96.19 92 PHE A C 1
ATOM 729 O O . PHE A 1 92 ? 7.024 0.530 -2.657 1.00 96.19 92 PHE A O 1
ATOM 736 N N . CYS A 1 93 ? 5.915 -0.836 -1.290 1.00 95.50 93 CYS A N 1
ATOM 737 C CA . CYS A 1 93 ? 4.655 -0.097 -1.379 1.00 95.50 93 CYS A CA 1
ATOM 738 C C . CYS A 1 93 ? 4.449 0.945 -0.267 1.00 95.50 93 CYS A C 1
ATOM 740 O O . CYS A 1 93 ? 3.443 1.637 -0.270 1.00 95.50 93 CYS A O 1
ATOM 742 N N . GLY A 1 94 ? 5.369 1.072 0.694 1.00 95.12 94 GLY A N 1
ATOM 743 C CA . GLY A 1 94 ? 5.242 2.040 1.790 1.00 95.12 94 GLY A CA 1
ATOM 744 C C . GLY A 1 94 ? 4.252 1.648 2.896 1.00 95.12 94 GLY A C 1
ATOM 745 O O . GLY A 1 94 ? 4.069 2.417 3.834 1.00 95.12 94 GLY A O 1
ATOM 746 N N . ALA A 1 95 ? 3.634 0.460 2.823 1.00 94.75 95 ALA A N 1
ATOM 747 C CA . ALA A 1 95 ? 2.755 -0.050 3.879 1.00 94.75 95 ALA A CA 1
ATOM 748 C C . ALA A 1 95 ? 3.495 -0.109 5.225 1.00 94.75 95 ALA A C 1
ATOM 750 O O . ALA A 1 95 ? 4.631 -0.580 5.277 1.00 94.75 95 ALA A O 1
ATOM 751 N N . VAL A 1 96 ? 2.861 0.373 6.290 1.00 94.50 96 VAL A N 1
ATOM 752 C CA . VAL A 1 96 ? 3.448 0.415 7.637 1.00 94.50 96 VAL A CA 1
ATOM 753 C C . VAL A 1 96 ? 3.376 -0.970 8.275 1.00 94.50 96 VAL A C 1
ATOM 755 O O . VAL A 1 96 ? 2.437 -1.723 8.018 1.00 94.50 96 VAL A O 1
ATOM 758 N N . CYS A 1 97 ? 4.381 -1.321 9.075 1.00 95.38 97 CYS A N 1
ATOM 759 C CA . CYS A 1 97 ? 4.406 -2.580 9.807 1.00 95.38 97 CYS A CA 1
ATOM 760 C C . CYS A 1 97 ? 3.161 -2.738 10.701 1.00 95.38 97 CYS A C 1
ATOM 762 O O . CYS A 1 97 ? 2.826 -1.829 11.455 1.00 95.38 97 CYS A O 1
ATOM 764 N N . THR A 1 98 ? 2.518 -3.910 10.676 1.00 91.88 98 THR A N 1
ATOM 765 C CA . THR A 1 98 ? 1.354 -4.213 11.537 1.00 91.88 98 THR A CA 1
ATOM 766 C C . THR A 1 98 ? 1.733 -4.283 13.028 1.00 91.88 98 THR A C 1
ATOM 768 O O . THR A 1 98 ? 0.877 -4.182 13.906 1.00 91.88 98 THR A O 1
ATOM 771 N N . ASN A 1 99 ? 3.014 -4.469 13.361 1.00 89.50 99 ASN A N 1
ATOM 772 C CA . ASN A 1 99 ? 3.415 -4.726 14.741 1.00 89.50 99 ASN A CA 1
ATOM 773 C C . ASN A 1 99 ? 3.243 -3.491 15.649 1.00 89.50 99 ASN A C 1
ATOM 775 O O . ASN A 1 99 ? 3.824 -2.429 15.415 1.00 89.50 99 ASN A O 1
ATOM 779 N N . SER A 1 100 ? 2.510 -3.670 16.749 1.00 85.62 100 SER A N 1
ATOM 780 C CA . SER A 1 100 ? 2.215 -2.634 17.742 1.00 85.62 100 SER A CA 1
ATOM 781 C C . SER A 1 100 ? 3.388 -2.287 18.667 1.00 85.62 100 SER A C 1
ATOM 783 O O . SER A 1 100 ? 3.220 -1.463 19.562 1.00 85.62 100 SER A O 1
ATOM 785 N N . GLN A 1 101 ? 4.554 -2.916 18.489 1.00 88.94 101 GLN A N 1
ATOM 786 C CA . GLN A 1 101 ? 5.761 -2.654 19.267 1.00 88.94 101 GLN A CA 1
ATOM 787 C C . GLN A 1 101 ? 6.906 -2.155 18.376 1.00 88.94 101 GLN A C 1
ATOM 789 O O . GLN A 1 101 ? 7.294 -2.808 17.407 1.00 88.94 101 GLN A O 1
ATOM 794 N N . ASN A 1 102 ? 7.491 -1.020 18.750 1.00 88.00 102 ASN A N 1
ATOM 795 C CA . ASN A 1 102 ? 8.696 -0.484 18.140 1.00 88.00 102 ASN A CA 1
ATOM 796 C C . ASN A 1 102 ? 9.908 -1.384 18.432 1.00 88.00 102 ASN A C 1
ATOM 798 O O . ASN A 1 102 ? 9.987 -2.003 19.494 1.00 88.00 102 ASN A O 1
ATOM 802 N N . ASP A 1 103 ? 10.847 -1.462 17.487 1.00 89.31 103 ASP A N 1
ATOM 803 C CA . ASP A 1 103 ? 12.039 -2.322 17.566 1.00 89.31 103 ASP A CA 1
ATOM 804 C C . ASP A 1 103 ? 11.724 -3.805 17.869 1.00 89.31 103 ASP A C 1
ATOM 806 O O . ASP A 1 103 ? 12.494 -4.512 18.527 1.00 89.31 103 ASP A O 1
ATOM 810 N N . HIS A 1 104 ? 10.572 -4.295 17.395 1.00 92.75 104 HIS A N 1
ATOM 811 C CA . HIS A 1 104 ? 10.169 -5.684 17.600 1.00 92.75 104 HIS A CA 1
ATOM 812 C C . HIS A 1 104 ? 11.162 -6.676 16.960 1.00 92.75 104 HIS A C 1
ATOM 814 O O . HIS A 1 104 ? 11.737 -6.400 15.902 1.00 92.75 104 HIS A O 1
ATOM 820 N N . PRO A 1 105 ? 11.339 -7.879 17.543 1.00 92.62 105 PRO A N 1
ATOM 821 C CA . PRO A 1 105 ? 12.146 -8.920 16.922 1.00 92.62 105 PRO A CA 1
ATOM 822 C C . PRO A 1 105 ? 11.478 -9.462 15.648 1.00 92.62 105 PRO A C 1
ATOM 824 O O . PRO A 1 105 ? 10.259 -9.388 15.468 1.00 92.62 105 PRO A O 1
ATOM 827 N N . GLY A 1 106 ? 12.281 -10.078 14.781 1.00 93.62 106 GLY A N 1
ATOM 828 C CA . GLY A 1 106 ? 11.812 -10.683 13.534 1.00 93.62 106 GLY A CA 1
ATOM 829 C C . GLY A 1 106 ? 11.703 -9.694 12.373 1.00 93.62 106 GLY A C 1
ATOM 830 O O . GLY A 1 106 ? 12.177 -8.565 12.444 1.00 93.62 106 GLY A O 1
ATOM 831 N N . ASN A 1 107 ? 11.111 -10.156 11.271 1.00 96.31 107 ASN A N 1
ATOM 832 C CA . ASN A 1 107 ? 10.935 -9.336 10.075 1.00 96.31 107 ASN A CA 1
ATOM 833 C C . ASN A 1 107 ? 9.638 -8.527 10.153 1.00 96.31 107 ASN A C 1
ATOM 835 O O . ASN A 1 107 ? 8.617 -9.011 10.647 1.00 96.31 107 ASN A O 1
ATOM 839 N N . HIS A 1 108 ? 9.671 -7.324 9.596 1.00 97.06 108 HIS A N 1
ATOM 840 C CA . HIS A 1 108 ? 8.491 -6.497 9.388 1.00 97.06 108 HIS A CA 1
ATOM 841 C C . HIS A 1 108 ? 7.546 -7.157 8.382 1.00 97.06 108 HIS A C 1
ATOM 843 O O . HIS A 1 108 ? 7.986 -7.846 7.458 1.00 97.06 108 HIS A O 1
ATOM 849 N N . HIS A 1 109 ? 6.251 -6.938 8.554 1.00 94.94 109 HIS A N 1
ATOM 850 C CA . HIS A 1 109 ? 5.202 -7.377 7.640 1.00 94.94 109 HIS A CA 1
ATOM 851 C C . HIS A 1 109 ? 4.039 -6.391 7.725 1.00 94.94 109 HIS A C 1
ATOM 853 O O . HIS A 1 109 ? 3.939 -5.635 8.692 1.00 94.94 109 HIS A O 1
ATOM 859 N N . ALA A 1 110 ? 3.173 -6.407 6.723 1.00 92.69 110 ALA A N 1
ATOM 860 C CA . ALA A 1 110 ? 1.910 -5.691 6.747 1.00 92.69 110 ALA A CA 1
ATOM 861 C C . ALA A 1 110 ? 0.817 -6.628 6.233 1.00 92.69 110 ALA A C 1
ATOM 863 O O . ALA A 1 110 ? 1.074 -7.423 5.328 1.00 92.69 110 ALA A O 1
ATOM 864 N N . ASP A 1 111 ? -0.385 -6.520 6.789 1.00 88.94 111 ASP A N 1
ATOM 865 C CA . ASP A 1 111 ? -1.528 -7.320 6.326 1.00 88.94 111 ASP A CA 1
ATOM 866 C C . ASP A 1 111 ? -2.054 -6.799 4.988 1.00 88.94 111 ASP A C 1
ATOM 868 O O . ASP A 1 111 ? -2.448 -7.559 4.106 1.00 88.94 111 ASP A O 1
ATOM 872 N N . PHE A 1 112 ? -2.000 -5.477 4.812 1.00 89.50 112 PHE A N 1
ATOM 873 C CA . PHE A 1 112 ? -2.514 -4.805 3.632 1.00 89.50 112 PHE A CA 1
ATOM 874 C C . PHE A 1 112 ? -1.400 -4.077 2.896 1.00 89.50 112 PHE A C 1
ATOM 876 O O . PHE A 1 112 ? -0.911 -3.023 3.305 1.00 89.50 112 PHE A O 1
ATOM 883 N N . HIS A 1 113 ? -1.031 -4.642 1.755 1.00 93.62 113 HIS A N 1
ATOM 884 C CA . HIS A 1 113 ? -0.110 -4.028 0.815 1.00 93.62 113 HIS A CA 1
ATOM 885 C C . HIS A 1 113 ? -0.864 -3.277 -0.286 1.00 93.62 113 HIS A C 1
ATOM 887 O O . HIS A 1 113 ? -1.998 -3.607 -0.626 1.00 93.62 113 HIS A O 1
ATOM 893 N N . CYS A 1 114 ? -0.211 -2.269 -0.861 1.00 93.06 114 CYS A N 1
ATOM 894 C CA . CYS A 1 114 ? -0.759 -1.440 -1.929 1.00 93.06 114 CYS A CA 1
ATOM 895 C C . CYS A 1 114 ? 0.122 -1.483 -3.183 1.00 93.06 114 CYS A C 1
ATOM 897 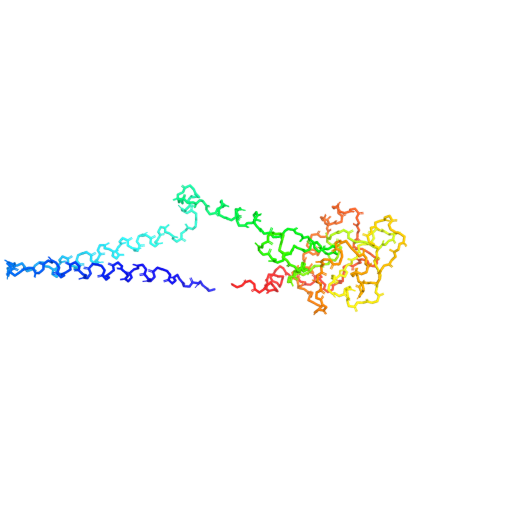O O . CYS A 1 114 ? 1.131 -2.202 -3.239 1.00 93.06 114 CYS A O 1
ATOM 899 N N . THR A 1 115 ? -0.261 -0.724 -4.210 1.00 94.62 115 THR A N 1
ATOM 900 C CA . THR A 1 115 ? 0.554 -0.625 -5.422 1.00 94.62 115 THR A CA 1
ATOM 901 C C . THR A 1 115 ? 1.887 0.036 -5.110 1.00 94.62 115 THR A C 1
ATOM 903 O O . THR A 1 115 ? 1.991 1.012 -4.368 1.00 94.62 115 THR A O 1
ATOM 906 N N . SER A 1 116 ? 2.941 -0.501 -5.702 1.00 94.81 116 SER A N 1
ATOM 907 C CA . SER A 1 116 ? 4.304 -0.003 -5.537 1.00 94.81 116 SER A CA 1
ATOM 908 C C . SER A 1 116 ? 4.459 1.466 -5.966 1.00 94.81 116 SER A C 1
ATOM 910 O O . SER A 1 116 ? 5.242 2.212 -5.376 1.00 94.81 116 SER A O 1
ATOM 912 N N . GLY A 1 117 ? 3.677 1.901 -6.957 1.00 94.25 117 GLY A N 1
ATOM 913 C CA . GLY A 1 117 ? 3.640 3.276 -7.450 1.00 94.25 117 GLY A CA 1
ATOM 914 C C . GLY A 1 117 ? 3.208 4.298 -6.396 1.00 94.25 117 GLY A C 1
ATOM 915 O O . GLY A 1 117 ? 3.674 5.433 -6.443 1.00 94.25 117 GLY A O 1
ATOM 916 N N . MET A 1 118 ? 2.422 3.902 -5.387 1.00 93.06 118 MET A N 1
ATOM 917 C CA . MET A 1 118 ? 2.039 4.799 -4.284 1.00 93.06 118 MET A CA 1
ATOM 918 C C . MET A 1 118 ? 3.243 5.299 -3.484 1.00 93.06 118 MET A C 1
ATOM 920 O O . MET A 1 118 ? 3.260 6.443 -3.033 1.00 93.06 118 MET A O 1
ATOM 924 N N . ASN A 1 119 ? 4.282 4.473 -3.378 1.00 94.25 119 ASN A N 1
ATOM 925 C CA . ASN A 1 119 ? 5.547 4.820 -2.735 1.00 94.25 119 ASN A CA 1
ATOM 926 C C . ASN A 1 119 ? 6.576 5.399 -3.725 1.00 94.25 119 ASN A C 1
ATOM 928 O O . ASN A 1 119 ? 7.777 5.413 -3.461 1.00 94.25 119 ASN A O 1
ATOM 932 N N . GLY A 1 120 ? 6.124 5.827 -4.904 1.00 94.00 120 GLY A N 1
ATOM 933 C CA . GLY A 1 120 ? 6.962 6.500 -5.887 1.00 94.00 120 GLY A CA 1
ATOM 934 C C . GLY A 1 120 ? 7.800 5.577 -6.759 1.00 94.00 120 GLY A C 1
ATOM 935 O O . GLY A 1 120 ? 8.651 6.075 -7.492 1.00 94.00 120 GLY A O 1
ATOM 936 N N . MET A 1 121 ? 7.608 4.253 -6.721 1.00 95.00 121 MET A N 1
ATOM 937 C CA . MET A 1 121 ? 8.331 3.367 -7.638 1.00 95.00 121 MET A CA 1
ATOM 938 C C . MET A 1 121 ? 7.876 3.539 -9.082 1.00 95.00 121 MET A C 1
ATOM 940 O O . MET A 1 121 ? 6.690 3.647 -9.378 1.00 95.00 121 MET A O 1
ATOM 944 N N . TYR A 1 122 ? 8.842 3.491 -9.993 1.00 95.38 122 TYR A N 1
ATOM 945 C CA . TYR A 1 122 ? 8.646 3.727 -11.417 1.00 95.38 122 TYR A CA 1
ATOM 946 C C . TYR A 1 122 ? 9.584 2.847 -12.247 1.00 95.38 122 TYR A C 1
ATOM 948 O O . TYR A 1 122 ? 10.598 2.338 -11.754 1.00 95.38 122 TYR A O 1
ATOM 956 N N . TYR A 1 123 ? 9.264 2.670 -13.526 1.00 93.81 123 TYR A N 1
ATOM 957 C CA . TYR A 1 123 ? 10.137 1.956 -14.452 1.00 93.81 123 TYR A CA 1
ATOM 958 C C . TYR A 1 123 ? 11.393 2.781 -14.744 1.00 93.81 123 TYR A C 1
ATOM 960 O O . TYR A 1 123 ? 11.319 3.935 -15.170 1.00 93.81 123 TYR A O 1
ATOM 968 N N . ARG A 1 124 ? 12.571 2.176 -14.547 1.00 91.12 124 ARG A N 1
ATOM 969 C CA . ARG A 1 124 ? 13.862 2.849 -14.746 1.00 91.12 124 ARG A CA 1
ATOM 970 C C . ARG A 1 124 ? 13.951 3.488 -16.136 1.00 91.12 124 ARG A C 1
ATOM 972 O O . ARG A 1 124 ? 13.560 2.877 -17.127 1.00 91.12 124 ARG A O 1
ATOM 979 N N . SER A 1 125 ? 14.524 4.692 -16.183 1.00 91.12 125 SER A N 1
ATOM 980 C CA . SER A 1 125 ? 14.683 5.500 -17.403 1.00 91.12 125 SER A CA 1
ATOM 981 C C . SER A 1 125 ? 13.370 5.989 -18.026 1.00 91.12 125 SER A C 1
ATOM 983 O O . SER A 1 125 ? 13.373 6.459 -19.159 1.00 91.12 125 SER A O 1
ATOM 985 N N . THR A 1 126 ? 12.264 5.904 -17.289 1.00 94.88 126 THR A N 1
ATOM 986 C CA . THR A 1 126 ? 10.965 6.463 -17.670 1.00 94.88 126 THR A CA 1
ATOM 987 C C . THR A 1 126 ? 10.411 7.293 -16.515 1.00 94.88 126 THR A C 1
ATOM 989 O O . THR A 1 126 ? 11.005 7.374 -15.436 1.00 94.88 126 THR A O 1
ATOM 992 N N . THR A 1 127 ? 9.247 7.882 -16.736 1.00 96.56 127 THR A N 1
ATOM 993 C CA . THR A 1 127 ? 8.427 8.541 -15.717 1.00 96.56 127 THR A CA 1
ATOM 994 C C . THR A 1 127 ? 7.132 7.772 -15.433 1.00 96.56 127 THR A C 1
ATOM 996 O O . THR A 1 127 ? 6.235 8.312 -14.797 1.00 96.56 127 THR A O 1
ATOM 999 N N . GLU A 1 128 ? 7.050 6.515 -15.875 1.00 97.88 128 GLU A N 1
ATOM 1000 C CA . GLU A 1 128 ? 5.886 5.634 -15.743 1.00 97.88 128 GLU A CA 1
ATOM 1001 C C . GLU A 1 128 ? 5.920 4.929 -14.384 1.00 97.88 128 GLU A C 1
ATOM 1003 O O . GLU A 1 128 ? 6.899 4.242 -14.065 1.00 97.88 128 GLU A O 1
ATOM 1008 N N . PHE A 1 129 ? 4.871 5.082 -13.575 1.00 97.62 129 PHE A N 1
ATOM 1009 C CA . PHE A 1 129 ? 4.765 4.390 -12.288 1.00 97.62 129 PHE A CA 1
ATOM 1010 C C . PHE A 1 129 ? 4.822 2.863 -12.433 1.00 97.62 129 PHE A C 1
ATOM 1012 O O . PHE A 1 129 ? 4.455 2.291 -13.454 1.00 97.62 129 PHE A O 1
ATOM 1019 N N . PHE A 1 130 ? 5.261 2.177 -11.380 1.00 96.44 130 PHE A N 1
ATOM 1020 C CA . PHE A 1 130 ? 5.168 0.722 -11.281 1.00 96.44 130 PHE A CA 1
ATOM 1021 C C . PHE A 1 130 ? 3.865 0.344 -10.562 1.00 96.44 130 PHE A C 1
ATOM 1023 O O . PHE A 1 130 ? 3.781 0.438 -9.339 1.00 96.44 130 PHE A O 1
ATOM 1030 N N . ILE A 1 131 ? 2.836 -0.045 -11.320 1.00 95.69 131 ILE A N 1
ATOM 1031 C CA . ILE A 1 131 ? 1.460 -0.205 -10.809 1.00 95.69 131 ILE A CA 1
ATOM 1032 C C . ILE A 1 131 ? 1.216 -1.516 -10.040 1.00 95.69 131 ILE A C 1
ATOM 1034 O O . ILE A 1 131 ? 0.242 -1.621 -9.299 1.00 95.69 131 ILE A O 1
ATOM 1038 N N . ASP A 1 132 ? 2.098 -2.511 -10.163 1.00 94.88 132 ASP A N 1
ATOM 1039 C CA . ASP A 1 132 ? 1.900 -3.793 -9.484 1.00 94.88 132 ASP A CA 1
ATOM 1040 C C . ASP A 1 132 ? 1.885 -3.638 -7.953 1.00 94.88 132 ASP A C 1
ATOM 1042 O O . ASP A 1 132 ? 2.718 -2.946 -7.344 1.00 94.88 132 ASP A O 1
ATOM 1046 N N . PHE A 1 133 ? 0.989 -4.389 -7.314 1.00 95.81 133 PHE A N 1
ATOM 1047 C CA . PHE A 1 133 ? 1.061 -4.662 -5.883 1.00 95.81 133 PHE A CA 1
ATOM 1048 C C . PHE A 1 133 ? 2.374 -5.365 -5.557 1.00 95.81 133 PHE A C 1
ATOM 1050 O O . PHE A 1 133 ? 2.845 -6.218 -6.314 1.00 95.81 133 PHE A O 1
ATOM 1057 N N . CYS A 1 134 ? 2.986 -5.022 -4.422 1.00 95.38 134 CYS A N 1
ATOM 1058 C CA . CYS A 1 134 ? 4.257 -5.645 -4.062 1.00 95.38 134 CYS A CA 1
ATOM 1059 C C . CYS A 1 134 ? 4.111 -7.155 -3.804 1.00 95.38 134 CYS A C 1
ATOM 1061 O O . CYS A 1 134 ? 5.047 -7.883 -4.118 1.00 95.38 134 CYS A O 1
ATOM 1063 N N . THR A 1 135 ? 2.944 -7.624 -3.344 1.00 94.88 135 THR A N 1
ATOM 1064 C CA . THR A 1 135 ? 2.594 -9.049 -3.173 1.00 94.88 135 THR A CA 1
ATOM 1065 C C . THR A 1 135 ? 2.615 -9.803 -4.509 1.00 94.88 135 THR A C 1
ATOM 1067 O O . THR A 1 135 ? 3.236 -10.861 -4.621 1.00 94.88 135 THR A O 1
ATOM 1070 N N . THR A 1 136 ? 2.051 -9.209 -5.564 1.00 94.56 136 THR A N 1
ATOM 1071 C CA . THR A 1 136 ? 2.131 -9.709 -6.948 1.00 94.56 136 THR A CA 1
ATOM 1072 C C . THR A 1 136 ? 3.554 -9.621 -7.501 1.00 94.56 136 THR A C 1
ATOM 1074 O O . THR A 1 136 ? 4.060 -10.567 -8.111 1.00 94.56 136 THR A O 1
ATOM 1077 N N . ALA A 1 137 ? 4.256 -8.514 -7.246 1.00 94.81 137 ALA A N 1
ATOM 1078 C CA . ALA A 1 137 ? 5.615 -8.314 -7.730 1.00 94.81 137 ALA A CA 1
ATOM 1079 C C . ALA A 1 137 ? 6.578 -9.375 -7.171 1.00 94.81 137 ALA A C 1
ATOM 1081 O O . ALA A 1 137 ? 7.328 -9.969 -7.951 1.00 94.81 137 ALA A O 1
ATOM 1082 N N . VAL A 1 138 ? 6.528 -9.678 -5.864 1.00 95.50 138 VAL A N 1
ATOM 1083 C CA . VAL A 1 138 ? 7.384 -10.703 -5.224 1.00 95.50 138 VAL A CA 1
ATOM 1084 C C . VAL A 1 138 ? 7.069 -12.135 -5.657 1.00 95.50 138 VAL A C 1
ATOM 1086 O O . VAL A 1 138 ? 7.912 -13.010 -5.474 1.00 95.50 138 VAL A O 1
ATOM 1089 N N . ALA A 1 139 ? 5.930 -12.378 -6.307 1.00 94.00 139 ALA A N 1
ATOM 1090 C CA . ALA A 1 139 ? 5.623 -13.653 -6.956 1.00 94.00 139 ALA A CA 1
ATOM 1091 C C . ALA A 1 139 ? 6.131 -13.741 -8.412 1.00 94.00 139 ALA A C 1
ATOM 1093 O O . ALA A 1 139 ? 6.079 -14.806 -9.025 1.00 94.00 139 ALA A O 1
ATOM 1094 N N . SER A 1 140 ? 6.638 -12.642 -8.980 1.00 93.38 140 SER A N 1
ATOM 1095 C CA . SER A 1 140 ? 6.993 -12.547 -10.399 1.00 93.38 140 SER A CA 1
ATOM 1096 C C . SER A 1 140 ? 8.497 -12.680 -10.685 1.00 93.38 140 SER A C 1
ATOM 1098 O O . SER A 1 140 ? 9.360 -12.540 -9.812 1.00 93.38 140 SER A O 1
ATOM 1100 N N . ASP A 1 141 ? 8.817 -12.880 -11.966 1.00 95.31 141 ASP A N 1
ATOM 1101 C CA . ASP A 1 141 ? 10.184 -12.822 -12.503 1.00 95.31 141 ASP A CA 1
ATOM 1102 C C . ASP A 1 141 ? 10.655 -11.396 -12.833 1.00 95.31 141 ASP A C 1
ATOM 1104 O O . ASP A 1 141 ? 11.747 -11.213 -13.378 1.00 95.31 141 ASP A O 1
ATOM 1108 N N . LYS A 1 142 ? 9.860 -10.370 -12.496 1.00 94.81 142 LYS A N 1
ATOM 1109 C CA . LYS A 1 142 ? 10.250 -8.969 -12.682 1.00 94.81 142 LYS A CA 1
ATOM 1110 C C . LYS A 1 142 ? 11.470 -8.642 -11.813 1.00 94.81 142 LYS A C 1
ATOM 1112 O O . LYS A 1 142 ? 11.761 -9.300 -10.807 1.00 94.81 142 LYS A O 1
ATOM 1117 N N . CYS A 1 143 ? 12.163 -7.569 -12.179 1.00 95.38 143 CYS A N 1
ATOM 1118 C CA . CYS A 1 143 ? 13.320 -7.069 -11.447 1.00 95.38 143 CYS A CA 1
ATOM 1119 C C . CYS A 1 143 ? 13.108 -5.629 -10.978 1.00 95.38 143 CYS A C 1
ATOM 1121 O O . CYS A 1 143 ? 12.419 -4.852 -11.636 1.00 95.38 143 CYS A O 1
ATOM 1123 N N . PHE A 1 144 ? 13.767 -5.270 -9.881 1.00 95.69 144 PHE A N 1
ATOM 1124 C CA . PHE A 1 144 ? 13.834 -3.912 -9.348 1.00 95.69 144 PHE A CA 1
ATOM 1125 C C . PHE A 1 144 ? 15.282 -3.505 -9.079 1.00 95.69 144 PHE A C 1
ATOM 1127 O O . PHE A 1 144 ? 16.191 -4.339 -9.044 1.00 95.69 144 PHE A O 1
ATOM 1134 N N . TYR A 1 145 ? 15.488 -2.210 -8.867 1.00 94.19 145 TYR A N 1
ATOM 1135 C CA . TYR A 1 145 ? 16.760 -1.650 -8.427 1.00 94.19 145 TYR A CA 1
ATOM 1136 C C . TYR A 1 145 ? 16.621 -1.186 -6.982 1.00 94.19 145 TYR A C 1
ATOM 1138 O O . TYR A 1 145 ? 15.608 -0.599 -6.614 1.00 94.19 145 TYR A O 1
ATOM 1146 N N . SER A 1 146 ? 17.636 -1.450 -6.161 1.00 91.00 146 SER A N 1
ATOM 1147 C CA . SER A 1 146 ? 17.596 -1.120 -4.732 1.00 91.00 146 SER A CA 1
ATOM 1148 C C . SER A 1 146 ? 17.570 0.390 -4.448 1.00 91.00 146 SER A C 1
ATOM 1150 O O . SER A 1 146 ? 17.082 0.781 -3.386 1.00 91.00 146 SER A O 1
ATOM 1152 N N . SER A 1 147 ? 18.059 1.210 -5.388 1.00 87.12 147 SER A N 1
ATOM 1153 C CA . SER A 1 147 ? 17.979 2.679 -5.418 1.00 87.12 147 SER A CA 1
ATOM 1154 C C . SER A 1 147 ? 18.075 3.200 -6.863 1.00 87.12 147 SER A C 1
ATOM 1156 O O . SER A 1 147 ? 18.397 2.432 -7.778 1.00 87.12 147 SER A O 1
ATOM 1158 N N . SER A 1 148 ? 17.849 4.502 -7.075 1.00 81.25 148 SER A N 1
ATOM 1159 C CA . SER A 1 148 ? 18.007 5.184 -8.373 1.00 81.25 148 SER A CA 1
ATOM 1160 C C . SER A 1 148 ? 19.430 5.104 -8.939 1.00 81.25 148 SER A C 1
ATOM 1162 O O . SER A 1 148 ? 19.620 5.003 -10.153 1.00 81.25 148 SER A O 1
ATOM 1164 N N . GLU A 1 149 ? 20.435 5.103 -8.068 1.00 85.31 149 GLU A N 1
ATOM 1165 C CA . GLU A 1 149 ? 21.862 5.078 -8.415 1.00 85.31 149 GLU A CA 1
ATOM 1166 C C . GLU A 1 149 ? 22.371 3.650 -8.635 1.00 85.31 149 GLU A C 1
ATOM 1168 O O . GLU A 1 149 ? 23.403 3.440 -9.279 1.00 85.31 149 GLU A O 1
ATOM 1173 N N . SER A 1 150 ? 21.654 2.650 -8.112 1.00 88.75 150 SER A N 1
ATOM 1174 C CA . SER A 1 150 ? 22.080 1.258 -8.174 1.00 88.75 150 SER A CA 1
ATOM 1175 C C . SER A 1 150 ? 22.186 0.767 -9.619 1.00 88.75 150 SER A C 1
ATOM 1177 O O . SER A 1 150 ? 21.293 0.944 -10.455 1.00 88.75 150 SER A O 1
ATOM 1179 N N . ARG A 1 151 ? 23.305 0.111 -9.936 1.00 87.25 151 ARG A N 1
ATOM 1180 C CA . ARG A 1 151 ? 23.512 -0.573 -11.226 1.00 87.25 151 ARG A CA 1
ATOM 1181 C C . ARG A 1 151 ? 23.064 -2.033 -11.184 1.00 87.25 151 ARG A C 1
ATOM 1183 O O . ARG A 1 151 ? 22.836 -2.620 -12.236 1.00 87.25 151 ARG A O 1
ATOM 1190 N N . ALA A 1 152 ? 22.917 -2.600 -9.989 1.00 91.19 152 ALA A N 1
ATOM 1191 C CA . ALA A 1 152 ? 22.508 -3.982 -9.796 1.00 91.19 152 ALA A CA 1
ATOM 1192 C C . ALA A 1 152 ? 20.980 -4.086 -9.728 1.00 91.19 152 ALA A C 1
ATOM 1194 O O . ALA A 1 152 ? 20.338 -3.425 -8.910 1.00 91.19 152 ALA A O 1
ATOM 1195 N N . SER A 1 153 ? 20.409 -4.934 -10.582 1.00 94.50 153 SER A N 1
ATOM 1196 C CA . SER A 1 153 ? 19.001 -5.323 -10.509 1.00 94.50 153 SER A CA 1
ATOM 1197 C C . SER A 1 153 ? 18.837 -6.612 -9.710 1.00 94.50 153 SER A C 1
ATOM 1199 O O . SER A 1 153 ? 19.627 -7.545 -9.871 1.00 94.50 153 SER A O 1
ATOM 1201 N N . PHE A 1 154 ? 17.764 -6.707 -8.936 1.00 96.69 154 PHE A N 1
ATOM 1202 C CA . PHE A 1 154 ? 17.385 -7.898 -8.182 1.00 96.69 154 PHE A CA 1
ATOM 1203 C C . PHE A 1 154 ? 16.026 -8.397 -8.662 1.00 96.69 154 PHE A C 1
ATOM 1205 O O . PHE A 1 154 ? 15.129 -7.596 -8.911 1.00 96.69 154 PHE A O 1
ATOM 1212 N N . CYS A 1 155 ? 15.846 -9.714 -8.768 1.00 96.75 155 CYS A N 1
ATOM 1213 C CA . CYS A 1 155 ? 14.519 -10.278 -9.009 1.00 96.75 155 CYS A CA 1
ATOM 1214 C C . CYS A 1 155 ? 13.632 -10.035 -7.784 1.00 96.75 155 CYS A C 1
ATOM 1216 O O . CYS A 1 155 ? 14.071 -10.306 -6.661 1.00 96.75 155 CYS A O 1
ATOM 1218 N N . PHE A 1 156 ? 12.381 -9.624 -7.988 1.00 96.25 156 PHE A N 1
ATOM 1219 C CA . PHE A 1 156 ? 11.430 -9.422 -6.893 1.00 96.25 156 PHE A CA 1
ATOM 1220 C C . PHE A 1 156 ? 11.235 -10.699 -6.067 1.00 96.25 156 PHE A C 1
ATOM 1222 O O . PHE A 1 156 ? 11.363 -10.647 -4.851 1.00 96.25 156 PHE A O 1
ATOM 1229 N N . LYS A 1 157 ? 11.106 -11.878 -6.692 1.00 96.19 157 LYS A N 1
ATOM 1230 C CA . LYS A 1 157 ? 11.056 -13.175 -5.977 1.00 96.19 157 LYS A CA 1
ATOM 1231 C C . LYS A 1 157 ? 12.265 -13.507 -5.093 1.00 96.19 157 LYS A C 1
ATOM 1233 O O . LYS A 1 157 ? 12.232 -14.440 -4.298 1.00 96.19 157 LYS A O 1
ATOM 1238 N N . LYS A 1 158 ? 13.376 -12.782 -5.251 1.00 96.50 158 LYS A N 1
ATOM 1239 C CA . LYS A 1 158 ? 14.599 -12.910 -4.440 1.00 96.50 158 LYS A CA 1
ATOM 1240 C C . LYS 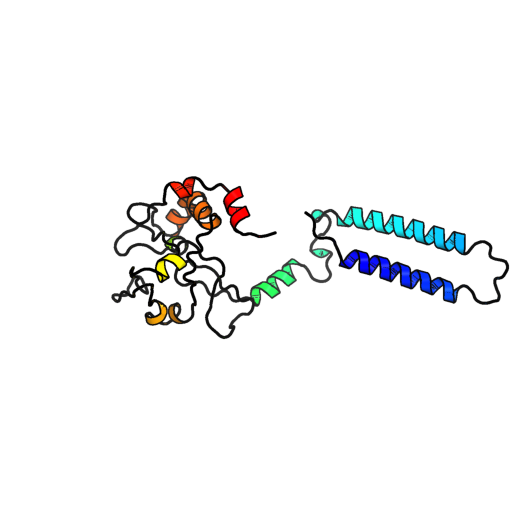A 1 158 ? 14.983 -11.567 -3.810 1.00 96.50 158 LYS A C 1
ATOM 1242 O O . LYS A 1 158 ? 16.169 -11.337 -3.576 1.00 96.50 158 LYS A O 1
ATOM 1247 N N . TYR A 1 159 ? 14.006 -10.700 -3.522 1.00 96.69 159 TYR A N 1
ATOM 1248 C CA . TYR A 1 159 ? 14.240 -9.326 -3.063 1.00 96.69 159 TYR A CA 1
ATOM 1249 C C . TYR A 1 159 ? 15.139 -9.227 -1.830 1.00 96.69 159 TYR A C 1
ATOM 1251 O O . TYR A 1 159 ? 15.942 -8.304 -1.745 1.00 96.69 159 TYR A O 1
ATOM 1259 N N . LYS A 1 160 ? 15.090 -10.209 -0.922 1.00 96.81 160 LYS A N 1
ATOM 1260 C CA . LYS A 1 160 ? 15.952 -10.251 0.270 1.00 96.81 160 LYS A CA 1
ATOM 1261 C C . LYS A 1 160 ? 17.448 -10.204 -0.061 1.00 96.81 160 LYS A C 1
ATOM 1263 O O . LYS A 1 160 ? 18.226 -9.688 0.729 1.00 96.81 160 LYS A O 1
ATOM 1268 N N . LYS A 1 161 ? 17.864 -10.658 -1.253 1.00 96.62 161 LYS A N 1
ATOM 1269 C CA . LYS A 1 161 ? 19.261 -10.554 -1.714 1.00 96.62 161 LYS A CA 1
ATOM 1270 C C . LYS A 1 161 ? 19.737 -9.114 -1.927 1.00 96.62 161 LYS A C 1
ATOM 1272 O O . LYS A 1 161 ? 20.940 -8.907 -2.037 1.00 96.62 161 LYS A O 1
ATOM 1277 N N . ALA A 1 162 ? 18.825 -8.145 -2.001 1.00 95.56 162 ALA A N 1
ATOM 1278 C CA . ALA A 1 162 ? 19.169 -6.729 -2.061 1.00 95.56 162 ALA A CA 1
ATOM 1279 C C . ALA A 1 162 ? 19.681 -6.176 -0.715 1.00 95.56 162 ALA A C 1
ATOM 1281 O O . ALA A 1 162 ? 20.247 -5.084 -0.704 1.00 95.56 162 ALA A O 1
ATOM 1282 N N . GLY A 1 163 ? 19.518 -6.919 0.392 1.00 95.12 163 GLY A N 1
ATOM 1283 C CA . GLY A 1 163 ? 19.998 -6.549 1.727 1.00 95.12 163 GLY A CA 1
ATOM 1284 C C . GLY A 1 163 ? 19.289 -5.335 2.339 1.00 95.12 163 GLY A C 1
ATOM 1285 O O . GLY A 1 163 ? 18.323 -4.797 1.786 1.00 95.12 163 GLY A O 1
ATOM 1286 N N . GLY A 1 164 ? 19.761 -4.888 3.504 1.00 94.50 164 GLY A N 1
ATOM 1287 C CA . GLY A 1 164 ? 19.321 -3.641 4.132 1.00 94.50 164 GLY A CA 1
ATOM 1288 C C . GLY A 1 164 ? 17.840 -3.668 4.507 1.00 94.50 164 GLY A C 1
ATOM 1289 O O . GLY A 1 164 ? 17.379 -4.561 5.207 1.00 94.50 164 GLY A O 1
ATOM 1290 N N . LYS A 1 165 ? 17.050 -2.698 4.037 1.00 94.88 165 LYS A N 1
ATOM 1291 C CA . LYS A 1 165 ? 15.601 -2.702 4.303 1.00 94.88 165 LYS A CA 1
ATOM 1292 C C . LYS A 1 165 ? 14.871 -3.873 3.635 1.00 94.88 165 LYS A C 1
ATOM 1294 O O . LYS A 1 165 ? 13.847 -4.311 4.136 1.00 94.88 165 LYS A O 1
ATOM 1299 N N . TYR A 1 166 ? 15.390 -4.422 2.535 1.00 96.62 166 TYR A N 1
ATOM 1300 C CA . TYR A 1 166 ? 14.714 -5.500 1.810 1.00 96.62 166 TYR A CA 1
ATOM 1301 C C . TYR A 1 166 ? 14.801 -6.847 2.538 1.00 96.62 166 TYR A C 1
ATOM 1303 O O . TYR A 1 166 ? 13.859 -7.626 2.480 1.00 96.62 166 TYR A O 1
ATOM 1311 N N . GLU A 1 167 ? 15.897 -7.146 3.240 1.00 96.88 167 GLU A N 1
ATOM 1312 C CA . GLU A 1 167 ? 16.033 -8.429 3.953 1.00 96.88 167 GLU A CA 1
ATOM 1313 C C . GLU A 1 167 ? 15.191 -8.498 5.235 1.00 96.88 167 GLU A C 1
ATOM 1315 O O . GLU A 1 167 ? 14.765 -9.586 5.623 1.00 96.88 167 GLU A O 1
ATOM 1320 N N . LYS A 1 168 ? 14.903 -7.334 5.834 1.00 97.12 168 LYS A N 1
ATOM 1321 C CA . LYS A 1 168 ? 14.131 -7.173 7.076 1.00 97.12 168 LYS A CA 1
ATOM 1322 C C . LYS A 1 168 ? 12.617 -7.248 6.890 1.00 97.12 168 LYS A C 1
ATOM 1324 O O . LYS A 1 168 ? 11.885 -7.194 7.870 1.00 97.12 168 LYS A O 1
ATOM 1329 N N . TRP A 1 169 ? 12.134 -7.349 5.655 1.00 97.50 169 TRP A N 1
ATOM 1330 C CA . TRP A 1 169 ? 10.706 -7.396 5.349 1.00 97.50 169 TRP A CA 1
ATOM 1331 C C . TRP A 1 169 ? 10.278 -8.786 4.897 1.00 97.50 169 TRP A C 1
ATOM 1333 O O . TRP A 1 169 ? 10.969 -9.444 4.115 1.00 97.50 169 TRP A O 1
ATOM 1343 N N . ASN A 1 170 ? 9.111 -9.225 5.353 1.00 96.00 170 ASN A N 1
ATOM 1344 C CA . ASN A 1 170 ? 8.398 -10.391 4.862 1.00 96.00 170 ASN A CA 1
ATOM 1345 C C . ASN A 1 170 ? 7.143 -9.925 4.126 1.00 96.00 170 ASN A C 1
ATOM 1347 O O . ASN A 1 170 ? 6.262 -9.321 4.729 1.00 96.00 170 ASN A O 1
ATOM 1351 N N . ILE A 1 171 ? 7.091 -10.184 2.823 1.00 95.12 171 ILE A N 1
ATOM 1352 C CA . ILE A 1 171 ? 5.974 -9.789 1.965 1.00 95.12 171 ILE A CA 1
ATOM 1353 C C . ILE A 1 171 ? 5.299 -11.065 1.496 1.00 95.12 171 ILE A C 1
ATOM 1355 O O . ILE A 1 171 ? 5.955 -11.941 0.924 1.00 95.12 171 ILE A O 1
ATOM 1359 N N . SER A 1 172 ? 4.006 -11.169 1.783 1.00 88.50 172 SER A N 1
ATOM 1360 C CA . SER A 1 172 ? 3.192 -12.309 1.381 1.00 88.50 172 SER A CA 1
ATOM 1361 C C . SER A 1 172 ? 3.099 -12.406 -0.145 1.00 88.50 172 SER A C 1
ATOM 1363 O O . SER A 1 172 ? 3.153 -11.406 -0.858 1.00 88.50 172 SER A O 1
ATOM 1365 N N . THR A 1 173 ? 2.963 -13.631 -0.650 1.00 82.62 173 THR A N 1
ATOM 1366 C CA . THR A 1 173 ? 2.686 -13.912 -2.075 1.00 82.62 173 THR A CA 1
ATOM 1367 C C . THR A 1 173 ? 1.215 -14.265 -2.292 1.00 82.62 173 THR A C 1
ATOM 1369 O O . THR A 1 173 ? 0.863 -14.858 -3.304 1.00 82.62 173 THR A O 1
ATOM 1372 N N . ASP A 1 174 ? 0.355 -13.913 -1.336 1.00 78.62 174 ASP A N 1
ATOM 1373 C CA . ASP A 1 174 ? -1.089 -14.175 -1.349 1.00 78.62 174 ASP A CA 1
ATOM 1374 C C . ASP A 1 174 ? -1.857 -13.472 -2.476 1.00 78.62 174 ASP A C 1
ATOM 1376 O O . ASP A 1 174 ? -3.026 -13.781 -2.687 1.00 78.62 174 ASP A O 1
ATOM 1380 N N . LEU A 1 175 ? -1.200 -12.570 -3.217 1.00 73.50 175 LEU A N 1
ATOM 1381 C CA . LEU A 1 175 ? -1.807 -11.758 -4.274 1.00 73.50 175 LEU A CA 1
ATOM 1382 C C . LEU A 1 175 ? -3.006 -10.947 -3.754 1.00 73.50 175 LEU A C 1
ATOM 1384 O O . LEU A 1 175 ? -3.945 -10.668 -4.501 1.00 73.50 175 LEU A O 1
ATOM 1388 N N . SER A 1 176 ? -2.978 -10.566 -2.472 1.00 75.94 176 SER A N 1
ATOM 1389 C CA . SER A 1 176 ? -4.015 -9.744 -1.853 1.00 75.94 176 SER A CA 1
ATOM 1390 C C . SER A 1 176 ? -4.007 -8.347 -2.477 1.00 75.94 176 SER A C 1
ATOM 1392 O O . SER A 1 176 ? -3.197 -7.488 -2.129 1.00 75.94 176 SER A O 1
ATOM 1394 N N . GLU A 1 177 ? -4.907 -8.126 -3.434 1.00 85.44 177 GLU A N 1
ATOM 1395 C CA . GLU A 1 177 ? -5.080 -6.858 -4.143 1.00 85.44 177 GLU A CA 1
ATOM 1396 C C . GLU A 1 177 ? -6.437 -6.234 -3.811 1.00 85.44 177 GLU A C 1
ATOM 1398 O O . GLU A 1 177 ? -7.392 -6.312 -4.598 1.00 85.44 177 GLU A O 1
ATOM 1403 N N . LEU A 1 178 ? -6.512 -5.616 -2.633 1.00 90.88 178 LEU A N 1
ATOM 1404 C CA . LEU A 1 178 ? -7.741 -5.014 -2.127 1.00 90.88 178 LEU A CA 1
ATOM 1405 C C . LEU A 1 178 ? -8.333 -3.982 -3.091 1.00 90.88 178 LEU A C 1
ATOM 1407 O O . LEU A 1 178 ? -7.620 -3.128 -3.633 1.00 90.88 178 LEU A O 1
ATOM 1411 N N . ALA A 1 179 ? -9.662 -4.013 -3.224 1.00 94.50 179 ALA A N 1
ATOM 1412 C CA . ALA A 1 179 ? -10.420 -3.010 -3.968 1.00 94.50 179 ALA A CA 1
ATOM 1413 C C . ALA A 1 179 ? -10.141 -1.597 -3.442 1.00 94.50 179 ALA A C 1
ATOM 1415 O O . ALA A 1 179 ? -10.043 -0.664 -4.238 1.00 94.50 179 ALA A O 1
ATOM 1416 N N . TYR A 1 180 ? -9.910 -1.458 -2.130 1.00 95.19 180 TYR A N 1
ATOM 1417 C CA . TYR A 1 180 ? -9.516 -0.201 -1.504 1.00 95.19 180 TYR A CA 1
ATOM 1418 C C . TYR A 1 180 ? -8.351 0.489 -2.216 1.00 95.19 180 TYR A C 1
ATOM 1420 O O . TYR A 1 180 ? -8.464 1.650 -2.599 1.00 95.19 180 TYR A O 1
ATOM 1428 N N . TRP A 1 181 ? -7.246 -0.221 -2.454 1.00 95.31 181 TRP A N 1
ATOM 1429 C CA . TRP A 1 181 ? -6.064 0.383 -3.071 1.00 95.31 181 TRP A CA 1
ATOM 1430 C C . TRP A 1 181 ? -6.245 0.652 -4.567 1.00 95.31 181 TRP A C 1
ATOM 1432 O O . TRP A 1 181 ? -5.665 1.602 -5.087 1.00 95.31 181 TRP A O 1
ATOM 1442 N N . LYS A 1 182 ? -7.082 -0.137 -5.250 1.00 96.12 182 LYS A N 1
ATOM 1443 C CA . LYS A 1 182 ? -7.438 0.083 -6.661 1.00 96.12 182 LYS A CA 1
ATOM 1444 C C . LYS A 1 182 ? -8.268 1.354 -6.823 1.00 96.12 182 LYS A C 1
ATOM 1446 O O . LYS A 1 182 ? -7.941 2.196 -7.657 1.00 96.12 182 LYS A O 1
ATOM 1451 N N . TRP A 1 183 ? -9.284 1.517 -5.974 1.00 97.25 183 TRP A N 1
ATOM 1452 C CA . TRP A 1 183 ? -10.082 2.738 -5.885 1.00 97.25 183 TRP A CA 1
ATOM 1453 C C . TRP A 1 183 ? -9.222 3.940 -5.481 1.00 97.25 183 TRP A C 1
ATOM 1455 O O . TRP A 1 183 ? -9.268 4.960 -6.158 1.00 97.25 183 TRP A O 1
ATOM 1465 N N . PHE A 1 184 ? -8.380 3.808 -4.448 1.00 96.75 184 PHE A N 1
ATOM 1466 C CA . PHE A 1 184 ? -7.528 4.896 -3.956 1.00 96.75 184 PHE A CA 1
ATOM 1467 C C . PHE A 1 184 ? -6.621 5.459 -5.055 1.00 96.75 184 PHE A C 1
ATOM 1469 O O . PHE A 1 184 ? -6.514 6.671 -5.209 1.00 96.75 184 PHE A O 1
ATOM 1476 N N . VAL A 1 185 ? -5.967 4.594 -5.835 1.00 97.12 185 VAL A N 1
ATOM 1477 C CA . VAL A 1 185 ? -5.098 5.042 -6.934 1.00 97.12 185 VAL A CA 1
ATOM 1478 C C . VAL A 1 185 ? -5.891 5.799 -8.003 1.00 97.12 185 VAL A C 1
ATOM 1480 O O . VAL A 1 185 ? -5.381 6.785 -8.524 1.00 97.12 185 VAL A O 1
ATOM 1483 N N . CYS A 1 186 ? -7.122 5.375 -8.305 1.00 97.31 186 CYS A N 1
ATOM 1484 C CA . CYS A 1 186 ? -7.986 6.082 -9.253 1.00 97.31 186 CYS A CA 1
ATOM 1485 C C . CYS A 1 186 ? -8.451 7.438 -8.699 1.00 97.31 186 CYS A C 1
ATOM 1487 O O . CYS A 1 186 ? -8.384 8.438 -9.405 1.00 97.31 186 CYS A O 1
ATOM 1489 N N . GLU A 1 187 ? -8.891 7.475 -7.440 1.00 97.75 187 GLU A N 1
ATOM 1490 C CA . GLU A 1 187 ? -9.412 8.680 -6.782 1.00 97.75 187 GLU A CA 1
ATOM 1491 C C . GLU A 1 187 ? -8.326 9.749 -6.604 1.00 97.75 187 GLU A C 1
ATOM 1493 O O . GLU A 1 187 ? -8.546 10.928 -6.861 1.00 97.75 187 GLU A O 1
ATOM 1498 N N . PHE A 1 188 ? -7.125 9.335 -6.197 1.00 97.00 188 PHE A N 1
ATOM 1499 C CA . PHE A 1 188 ? -6.017 10.233 -5.865 1.00 97.00 188 PHE A CA 1
ATOM 1500 C C . PHE A 1 188 ? -4.924 10.258 -6.941 1.00 97.00 188 PHE A C 1
ATOM 1502 O O . PHE A 1 188 ? -3.778 10.611 -6.644 1.00 97.00 188 PHE A O 1
ATOM 1509 N N . GLN A 1 189 ? -5.255 9.898 -8.187 1.00 97.62 189 GLN A N 1
ATOM 1510 C CA . GLN A 1 189 ? -4.292 9.802 -9.288 1.00 97.62 189 GLN A CA 1
ATOM 1511 C C . GLN A 1 189 ? -3.474 11.093 -9.439 1.00 97.62 189 GLN A C 1
ATOM 1513 O O . GLN A 1 189 ? -2.248 11.062 -9.338 1.00 97.62 189 GLN A O 1
ATOM 1518 N N . GLU A 1 190 ? -4.138 12.240 -9.608 1.00 97.94 190 GLU A N 1
ATOM 1519 C CA . GLU A 1 190 ? -3.469 13.533 -9.822 1.00 97.94 190 GLU A CA 1
ATOM 1520 C C . GLU A 1 190 ? -2.559 13.921 -8.645 1.00 97.94 190 GLU A C 1
ATOM 1522 O O . GLU A 1 190 ? -1.466 14.465 -8.834 1.00 97.94 190 GLU A O 1
ATOM 1527 N N . ASN A 1 191 ? -2.980 13.614 -7.413 1.00 98.31 191 ASN A N 1
ATOM 1528 C CA . ASN A 1 191 ? -2.184 13.862 -6.213 1.00 98.31 191 ASN A CA 1
ATOM 1529 C C . ASN A 1 191 ? -0.900 13.029 -6.214 1.00 98.31 191 ASN A C 1
ATOM 1531 O O . ASN A 1 191 ? 0.170 13.564 -5.912 1.00 98.31 191 ASN A O 1
ATOM 1535 N N . LEU A 1 192 ? -0.998 11.745 -6.564 1.00 97.31 192 LEU A N 1
ATOM 1536 C CA . LEU A 1 192 ? 0.143 10.833 -6.644 1.00 97.31 192 LEU A CA 1
ATOM 1537 C C . LEU A 1 192 ? 1.122 11.264 -7.741 1.00 97.31 192 LEU A C 1
ATOM 1539 O O . LEU A 1 192 ? 2.327 11.352 -7.491 1.00 97.31 192 LEU A O 1
ATOM 1543 N N . GLU A 1 193 ? 0.612 11.589 -8.930 1.00 98.25 193 GLU A N 1
ATOM 1544 C CA . GLU A 1 193 ? 1.423 12.041 -10.066 1.00 98.25 193 GLU A CA 1
ATOM 1545 C C . GLU A 1 193 ? 2.189 13.323 -9.738 1.00 98.25 193 GLU A C 1
ATOM 1547 O O . GLU A 1 193 ? 3.405 13.410 -9.947 1.00 98.25 193 GLU A O 1
ATOM 1552 N N . LYS A 1 194 ? 1.501 14.295 -9.128 1.00 98.19 194 LYS A N 1
ATOM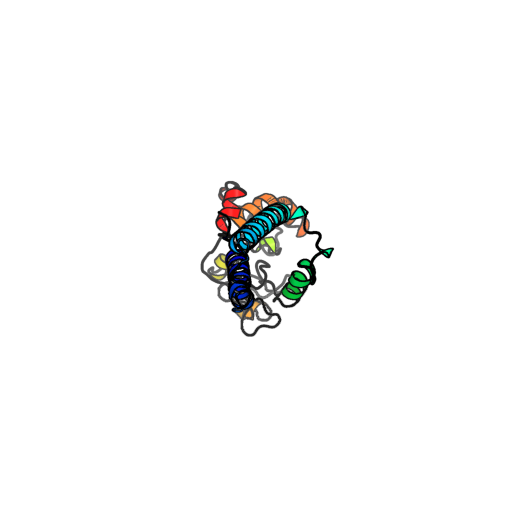 1553 C CA . LYS A 1 194 ? 2.105 15.552 -8.679 1.00 98.19 194 LYS A CA 1
ATOM 1554 C C . LYS A 1 194 ? 3.146 15.337 -7.584 1.00 98.19 194 LYS A C 1
ATOM 1556 O O . LYS A 1 194 ? 4.200 15.967 -7.630 1.00 98.19 194 LYS A O 1
ATOM 1561 N N . HIS A 1 195 ? 2.861 14.486 -6.599 1.00 97.62 195 HIS A N 1
ATOM 1562 C CA . HIS A 1 195 ? 3.752 14.268 -5.457 1.00 97.62 195 HIS A CA 1
ATOM 1563 C C . HIS A 1 195 ? 5.085 13.635 -5.876 1.00 97.62 195 HIS A C 1
ATOM 1565 O O . HIS A 1 195 ? 6.142 14.076 -5.430 1.00 97.62 195 HIS A O 1
ATOM 1571 N N . HIS A 1 196 ? 5.049 12.645 -6.772 1.00 96.00 196 HIS A N 1
ATOM 1572 C CA . HIS A 1 196 ? 6.248 11.906 -7.195 1.00 96.00 196 HIS A CA 1
ATOM 1573 C C . HIS A 1 196 ? 6.881 12.422 -8.496 1.00 96.00 196 HIS A C 1
ATOM 1575 O O . HIS A 1 196 ? 7.968 11.970 -8.881 1.00 96.00 196 HIS A O 1
ATOM 1581 N N . ASN A 1 197 ? 6.223 13.357 -9.191 1.00 97.00 197 ASN A N 1
ATOM 1582 C CA . ASN A 1 197 ? 6.600 13.818 -10.530 1.00 97.00 197 ASN A CA 1
ATOM 1583 C C . ASN A 1 197 ? 6.792 12.628 -11.499 1.00 97.00 197 ASN A C 1
ATOM 1585 O O . ASN A 1 197 ? 7.864 12.424 -12.088 1.00 97.00 197 ASN A O 1
ATOM 1589 N N . LYS A 1 198 ? 5.767 11.772 -11.553 1.00 97.12 198 LYS A N 1
ATOM 1590 C CA . LYS A 1 198 ? 5.632 10.543 -12.360 1.00 97.12 198 LYS A CA 1
ATOM 1591 C C . LYS A 1 198 ? 4.182 10.442 -12.845 1.00 97.12 198 LYS A C 1
ATOM 1593 O O . LYS A 1 198 ? 3.353 11.224 -12.399 1.00 97.12 198 LYS A O 1
ATOM 1598 N N . GLY A 1 199 ? 3.881 9.519 -13.755 1.00 97.50 199 GLY A N 1
ATOM 1599 C CA . GLY A 1 199 ? 2.538 9.379 -14.319 1.00 97.50 199 GLY A CA 1
ATOM 1600 C C . GLY A 1 199 ? 2.069 7.942 -14.488 1.00 97.50 199 GLY A C 1
ATOM 1601 O O . GLY A 1 199 ? 2.876 7.020 -14.656 1.00 97.50 199 GLY A O 1
ATOM 1602 N N . PHE A 1 200 ? 0.750 7.768 -14.459 1.00 97.44 200 PHE A N 1
ATOM 1603 C CA . PHE A 1 200 ? 0.070 6.508 -14.743 1.00 97.44 200 PHE A CA 1
ATOM 1604 C C . PHE A 1 200 ? -0.257 6.401 -16.235 1.00 97.44 200 PHE A C 1
ATOM 1606 O O . PHE A 1 200 ? -1.387 6.594 -16.675 1.00 97.44 200 PHE A O 1
ATOM 1613 N N . TYR A 1 201 ? 0.765 6.102 -17.029 1.00 97.50 201 TYR A N 1
ATOM 1614 C CA . TYR A 1 201 ? 0.654 5.850 -18.465 1.00 97.50 201 TYR A CA 1
ATOM 1615 C C . TYR A 1 201 ? 1.689 4.813 -18.904 1.00 97.50 201 TYR A C 1
ATOM 1617 O O . TYR A 1 201 ? 2.596 4.456 -18.145 1.00 97.50 201 TYR A O 1
ATOM 1625 N N . GLY A 1 202 ? 1.570 4.325 -20.140 1.00 96.69 202 GLY A N 1
ATOM 1626 C CA . GLY A 1 202 ? 2.488 3.326 -20.681 1.00 96.69 202 GLY A CA 1
ATOM 1627 C C . GLY A 1 202 ? 2.432 2.039 -19.861 1.00 96.69 202 GLY A C 1
ATOM 1628 O O . GLY A 1 202 ? 1.367 1.466 -19.660 1.00 96.69 202 GLY A O 1
ATOM 1629 N N . LYS A 1 203 ? 3.571 1.579 -19.344 1.00 95.25 203 LYS A N 1
ATOM 1630 C CA . LYS A 1 203 ? 3.628 0.376 -18.496 1.00 95.25 203 LYS A CA 1
ATOM 1631 C C . LYS A 1 203 ? 3.007 0.585 -17.116 1.00 95.25 203 LYS A C 1
ATOM 1633 O O . LYS A 1 203 ? 2.712 -0.395 -16.439 1.00 95.25 203 LYS A O 1
ATOM 1638 N N . GLY A 1 204 ? 2.870 1.839 -16.694 1.00 95.69 204 GLY A N 1
ATOM 1639 C CA . GLY A 1 204 ? 2.257 2.233 -15.432 1.00 95.69 204 GLY A CA 1
ATOM 1640 C C . GLY A 1 204 ? 0.787 2.606 -15.549 1.00 95.69 204 GLY A C 1
ATOM 1641 O O . GLY A 1 204 ? 0.256 3.182 -14.608 1.00 95.69 204 GLY A O 1
ATOM 1642 N N . GLU A 1 205 ? 0.147 2.362 -16.692 1.00 97.69 205 GLU A N 1
ATOM 1643 C CA . GLU A 1 205 ? -1.257 2.712 -16.898 1.00 97.69 205 GLU A CA 1
ATOM 1644 C C . GLU A 1 205 ? -2.167 1.999 -15.886 1.00 97.69 205 GLU A C 1
ATOM 1646 O O . GLU A 1 205 ? -2.019 0.802 -15.622 1.00 97.69 205 GLU A O 1
ATOM 1651 N N . ILE A 1 206 ? -3.108 2.751 -15.307 1.00 97.31 206 ILE A N 1
ATOM 1652 C CA . ILE A 1 206 ? -4.109 2.197 -14.393 1.00 97.31 206 ILE A CA 1
ATOM 1653 C C . ILE A 1 206 ? -5.071 1.321 -15.203 1.00 97.31 206 ILE A C 1
ATOM 1655 O O . ILE A 1 206 ? -5.702 1.829 -16.135 1.00 97.31 206 ILE A O 1
ATOM 1659 N N . PRO A 1 207 ? -5.242 0.035 -14.843 1.00 96.56 207 PRO A N 1
ATOM 1660 C CA . PRO A 1 207 ? -6.174 -0.845 -15.535 1.00 96.56 207 PRO A CA 1
ATOM 1661 C C . PRO A 1 207 ? -7.605 -0.294 -15.536 1.00 96.56 207 PRO A C 1
ATOM 1663 O O . PRO A 1 207 ? -8.121 0.124 -14.500 1.00 96.56 207 PRO A O 1
ATOM 1666 N N . ASP A 1 208 ? -8.289 -0.349 -16.681 1.00 96.62 208 ASP A N 1
ATOM 1667 C CA . ASP A 1 208 ? -9.639 0.217 -16.817 1.00 96.62 208 ASP A CA 1
ATOM 1668 C C . ASP A 1 208 ? -10.655 -0.388 -15.847 1.00 96.62 208 ASP A C 1
ATOM 1670 O O . ASP A 1 208 ? -11.551 0.303 -15.367 1.00 96.62 208 ASP A O 1
ATOM 1674 N N . ASN A 1 209 ? -10.503 -1.667 -15.497 1.00 96.00 209 ASN A N 1
ATOM 1675 C CA . ASN A 1 209 ? -11.386 -2.315 -14.534 1.00 96.00 209 ASN A CA 1
ATOM 1676 C C . ASN A 1 209 ? -11.262 -1.733 -13.116 1.00 96.00 209 ASN A C 1
ATOM 1678 O O . ASN A 1 209 ? -12.190 -1.904 -12.330 1.00 96.00 209 ASN A O 1
ATOM 1682 N N . TRP A 1 210 ? -10.168 -1.042 -12.778 1.00 96.75 210 TRP A N 1
ATOM 1683 C CA . TRP A 1 210 ? -10.021 -0.392 -11.472 1.00 96.75 210 TRP A CA 1
ATOM 1684 C C . TRP A 1 210 ? -10.903 0.850 -11.350 1.00 96.75 210 TRP A C 1
ATOM 1686 O O . TRP A 1 210 ? -11.401 1.139 -10.266 1.00 96.75 210 TRP A O 1
ATOM 1696 N N . LYS A 1 211 ? -11.183 1.520 -12.474 1.00 95.00 211 LYS A N 1
ATOM 1697 C CA . LYS A 1 211 ? -12.064 2.698 -12.540 1.00 95.00 211 LYS A CA 1
ATOM 1698 C C . LYS A 1 211 ? -13.526 2.364 -12.213 1.00 95.00 211 LYS A C 1
ATOM 1700 O O . LYS A 1 211 ? -14.332 3.267 -12.021 1.00 95.00 211 LYS A O 1
ATOM 1705 N N . ASN A 1 212 ? -13.871 1.076 -12.151 1.00 96.31 212 ASN A N 1
ATOM 1706 C CA . ASN A 1 212 ? -15.217 0.613 -11.825 1.00 96.31 212 ASN A CA 1
ATOM 1707 C C . ASN A 1 212 ? -15.476 0.509 -10.314 1.00 96.31 212 ASN A C 1
ATOM 1709 O O . ASN A 1 212 ? -16.640 0.408 -9.926 1.00 96.31 212 ASN A O 1
ATOM 1713 N N . TYR A 1 213 ? -14.433 0.510 -9.475 1.00 96.31 213 TYR A N 1
ATOM 1714 C CA . TYR A 1 213 ? -14.606 0.452 -8.024 1.00 96.31 213 TYR A CA 1
ATOM 1715 C C . TYR A 1 213 ? -15.145 1.772 -7.483 1.00 96.31 213 TYR A C 1
ATOM 1717 O O . TYR A 1 213 ? -14.665 2.851 -7.830 1.00 96.31 213 TYR A O 1
ATOM 1725 N N . LYS A 1 214 ? -16.121 1.677 -6.585 1.00 95.69 214 LYS A N 1
ATOM 1726 C CA . LYS A 1 214 ? -16.658 2.805 -5.823 1.00 95.69 214 LYS A CA 1
ATOM 1727 C C . LYS A 1 214 ? -16.058 2.835 -4.424 1.00 95.69 214 LYS A C 1
ATOM 1729 O O . LYS A 1 214 ? -15.575 1.828 -3.912 1.00 95.69 214 LYS A O 1
ATOM 1734 N N . GLN A 1 215 ? -16.196 3.979 -3.756 1.00 94.94 215 GLN A N 1
ATOM 1735 C CA . GLN A 1 215 ? -15.802 4.126 -2.354 1.00 94.94 215 GLN A CA 1
ATOM 1736 C C . GLN A 1 215 ? -16.484 3.087 -1.441 1.00 94.94 215 GLN A C 1
ATOM 1738 O O . GLN A 1 215 ? -15.865 2.612 -0.495 1.00 94.94 215 GLN A O 1
ATOM 1743 N N . SER A 1 216 ? -17.733 2.699 -1.726 1.00 95.12 216 SER A N 1
ATOM 1744 C CA . SER A 1 216 ? -18.428 1.636 -0.985 1.00 95.12 216 SER A CA 1
ATOM 1745 C C . SER A 1 216 ? -17.705 0.295 -1.082 1.00 95.12 216 SER A C 1
ATOM 1747 O O . SER A 1 216 ? -17.469 -0.337 -0.060 1.00 95.12 216 SER A O 1
ATOM 1749 N N . ASP A 1 217 ? -17.295 -0.090 -2.292 1.00 94.44 217 ASP A N 1
ATOM 1750 C CA . ASP A 1 217 ? -16.605 -1.356 -2.556 1.00 94.44 217 ASP A CA 1
ATOM 1751 C C . ASP A 1 217 ? -15.215 -1.347 -1.898 1.00 94.44 217 ASP A C 1
ATOM 1753 O O . ASP A 1 217 ? -14.750 -2.346 -1.351 1.00 94.44 217 ASP A O 1
ATOM 1757 N N . ALA A 1 218 ? -14.557 -0.182 -1.918 1.00 93.50 218 ALA A N 1
ATOM 1758 C CA . ALA A 1 218 ? -13.289 0.053 -1.244 1.00 93.50 218 ALA A CA 1
ATOM 1759 C C . ALA A 1 218 ? -13.401 -0.161 0.272 1.00 93.50 218 ALA A C 1
ATOM 1761 O O . ALA A 1 218 ? -12.603 -0.905 0.838 1.00 93.50 218 ALA A O 1
ATOM 1762 N N . VAL A 1 219 ? -14.393 0.458 0.919 1.00 92.69 219 VAL A N 1
ATOM 1763 C CA . VAL A 1 219 ? -14.619 0.327 2.368 1.00 92.69 219 VAL A CA 1
ATOM 1764 C C . VAL A 1 219 ? -15.014 -1.101 2.740 1.00 92.69 219 VAL A C 1
ATOM 1766 O O . VAL A 1 219 ? -14.466 -1.640 3.697 1.00 92.69 219 VAL A O 1
ATOM 1769 N N . GLU A 1 220 ? -15.901 -1.735 1.968 1.00 92.75 220 GLU A N 1
ATOM 1770 C CA . GLU A 1 220 ? -16.312 -3.128 2.189 1.00 92.75 220 GLU A CA 1
ATOM 1771 C C . GLU A 1 220 ? -15.114 -4.086 2.136 1.00 92.75 220 GLU A C 1
ATOM 1773 O O . GLU A 1 220 ? -14.996 -4.974 2.978 1.00 92.75 220 GLU A O 1
ATOM 1778 N N . SER A 1 221 ? -14.166 -3.852 1.221 1.00 91.69 221 SER A N 1
ATOM 1779 C CA . SER A 1 221 ? -12.973 -4.697 1.086 1.00 91.69 221 SER A CA 1
ATOM 1780 C C . SER A 1 221 ? -12.011 -4.664 2.275 1.00 91.69 221 SER A C 1
ATOM 1782 O O . SER A 1 221 ? -11.133 -5.517 2.351 1.00 91.69 221 SER A O 1
ATOM 1784 N N . LEU A 1 222 ? -12.137 -3.695 3.188 1.00 88.25 222 LEU A N 1
ATOM 1785 C CA . LEU A 1 222 ? -11.276 -3.616 4.369 1.00 88.25 222 LEU A CA 1
ATOM 1786 C C . LEU A 1 222 ? -11.750 -4.516 5.521 1.00 88.25 222 LEU A C 1
ATOM 1788 O O . LEU A 1 222 ? -11.012 -4.665 6.490 1.00 88.25 222 LEU A O 1
ATOM 1792 N N . GLU A 1 223 ? -12.961 -5.084 5.444 1.00 81.56 223 GLU A N 1
ATOM 1793 C CA . GLU A 1 223 ? -13.558 -5.941 6.486 1.00 81.56 223 GLU A CA 1
ATOM 1794 C C . GLU A 1 223 ? -13.523 -5.332 7.909 1.00 81.56 223 GLU A C 1
ATOM 1796 O O . GLU A 1 223 ? -13.509 -6.045 8.912 1.00 81.56 223 GLU A O 1
ATOM 1801 N N . ILE A 1 224 ? -13.523 -3.997 8.016 1.00 64.94 224 ILE A N 1
ATOM 1802 C CA . ILE A 1 224 ? -13.544 -3.274 9.294 1.00 64.94 224 ILE A CA 1
ATOM 1803 C C . ILE A 1 224 ? -15.002 -3.227 9.776 1.00 64.94 224 ILE A C 1
ATOM 1805 O O . ILE A 1 224 ? -15.759 -2.342 9.372 1.00 64.94 224 ILE A O 1
ATOM 1809 N N . TRP A 1 225 ? -15.403 -4.210 10.588 1.00 39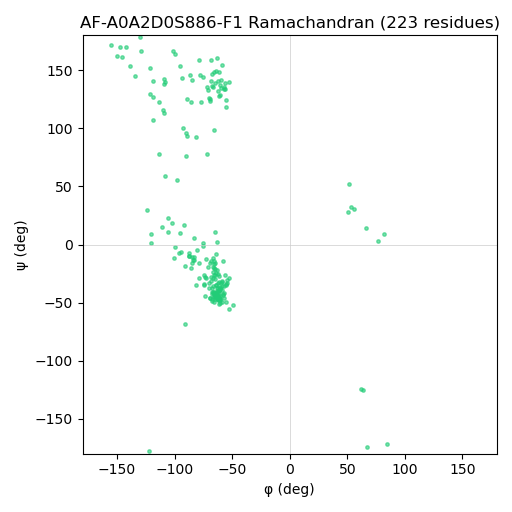.56 225 TRP A N 1
ATOM 1810 C CA . TRP A 1 225 ? -16.746 -4.330 11.180 1.00 39.56 225 TRP A CA 1
ATOM 1811 C C . TRP A 1 225 ? -16.807 -3.838 12.628 1.00 39.56 225 TRP A C 1
ATOM 1813 O O . TRP A 1 225 ? -15.887 -4.167 13.410 1.00 39.56 225 TRP A O 1
#

InterPro domains:
  IPR060179 Interferon-induced very large GTPase 1, C-terminal [PF26772] (86-222)